Protein 5VB9 (pdb70)

Foldseek 3Di:
DDPVPDPDDADDPDDDVVDDLPVFQFHWDKAWAADPQKVVRIDIATDGPDQAGQDPVRDGDNQKGKDFDKDKDWIWGDPPGPDPGHTDIDIDIGGDTIHIGRDDDDPD/DDDPDDADDPDDPDDDCLPVFQFHWDKDWAADPQKVVRIDIATDGPDQAGQDPVRDGDNQKGKDFDKDKDWIWGDPVGPDPGHTDIDIDIGGPTIHIGHDD/DVDWDADPVGDIDDD/DVDWDADPVGDIDDD

InterPro domains:
  IPR010345 Interleukin-17 family [PF06083] (70-148)
  IPR020440 Interleukin-17, chordata [PR01932] (72-84)
  IPR020440 Interleukin-17, chordata [PR01932] (91-100)
  IPR020440 Interleukin-17, chordata [PR01932] (133-147)
  IPR029034 Cystine-knot cytokine [G3DSA:2.10.90.10] (24-155)
  IPR029034 Cystine-knot cytokine [SSF57501] (38-150)

Solvent-accessible surface area: 18069 Å² total; per-residue (Å²): 136,100,204,133,151,73,207,82,92,100,101,121,62,107,133,173,137,133,59,151,56,85,158,29,75,2,4,30,78,43,112,105,68,101,37,99,38,12,14,9,12,1,18,60,43,3,113,36,86,61,148,0,5,48,61,118,122,50,90,44,48,150,152,56,51,13,51,64,95,88,103,101,28,120,3,35,67,44,66,87,95,146,12,90,72,32,55,134,112,49,139,34,102,13,5,84,7,10,52,40,57,104,30,161,126,156,122,142,159,184,69,213,85,87,98,100,122,63,104,114,174,196,98,69,130,62,78,162,31,75,2,4,31,65,38,99,122,78,101,36,100,38,16,13,9,13,1,12,59,68,3,135,30,86,58,151,0,5,47,60,118,123,49,89,43,41,151,150,68,58,12,49,61,91,88,104,101,25,116,4,35,64,39,68,87,97,146,12,85,70,32,53,128,113,46,136,45,101,10,6,83,7,12,52,46,57,99,84,227,64,210,59,11,20,44,25,65,126,52,46,79,68,85,156,63,196,60,11,21,41,26,62,131,51,46,80,69,84,155

CATH classification: 2.10.90.10

Nearest PDB structures (foldseek):
  5vb9-assembly1_A-2  TM=1.009E+00  e=1.572E-18  Homo sapiens
  5vb9-assembly2_B-2  TM=9.928E-01  e=1.098E-16  Homo sapiens
  8usr-assembly2_D-2  TM=9.767E-01  e=1.003E-14  Homo sapiens
  9fkx-assembly1_B  TM=8.950E-01  e=9.945E-16  Homo sapiens
  7z2m-assembly2_I  TM=9.464E-01  e=4.987E-15  Homo sapiens

Secondary structure (DSSP, 8-state):
--TTS-S------------HHHHSSS-EEEEEEE-TTEES-EEEEEEES-SSEE-TTSSEETTSEEEEEEEEEEEEEESSTT-SS-EEEEEEEEEEEEEEE-------/---S------------HHHHSSS-EEEEEEE-TTEES-EEEEEEES-SSEE-TTSSEETTSEEEEEEEEEEEEEESSTT-SS-EEEEEEEEEEEEEEE---/---EEE-TTS-EEE-/---EEE-TTS-EEE-

Organism: Homo sapiens (NCBI:txid9606)

Radius of gyration: 33.59 Å; Cα contacts (8 Å, |Δi|>4): 500; chains: 4; bounding box: 38×29×116 Å

Structure (mmCIF, N/CA/C/O backbone):
data_5VB9
#
_entry.id   5VB9
#
_cell.length_a   36.771
_cell.length_b   55.122
_cell.length_c   143.953
_cell.angle_alpha   90.000
_cell.angle_beta   90.000
_cell.angle_gamma   90.000
#
_symmetry.space_group_name_H-M   'P 21 21 2'
#
loop_
_entity.id
_entity.type
_entity.pdbx_description
1 polymer Interleukin-17A
2 polymer 'Peptide inhibitor'
3 non-polymer 1,2-ETHANEDIOL
4 non-polymer 'CHLORIDE ION'
5 water water
#
loop_
_atom_site.group_PDB
_atom_site.id
_atom_site.type_symbol
_atom_site.label_atom_id
_atom_site.label_alt_id
_atom_site.label_comp_id
_atom_site.label_asym_id
_atom_site.label_entity_id
_atom_site.label_seq_id
_atom_site.pdbx_PDB_ins_code
_atom_site.Cartn_x
_atom_site.Cartn_y
_atom_site.Cartn_z
_atom_site.occupancy
_atom_site.B_iso_or_equiv
_atom_site.auth_seq_id
_atom_site.auth_comp_id
_atom_site.auth_asym_id
_atom_site.auth_atom_id
_atom_site.pdbx_PDB_model_num
ATOM 1 N N . GLY A 1 1 ? 0.994 43.827 169.368 1.00 57.75 14 GLY A N 1
ATOM 2 C CA . GLY A 1 1 ? 2.444 43.694 169.312 1.00 55.35 14 GLY A CA 1
ATOM 3 C C . GLY A 1 1 ? 3.020 42.726 170.330 1.00 57.60 14 GLY A C 1
ATOM 4 O O . GLY A 1 1 ? 2.299 42.206 171.191 1.00 58.13 14 GLY A O 1
ATOM 5 N N . ASP A 1 2 ? 4.337 42.466 170.217 1.00 51.96 15 ASP A N 1
ATOM 6 C CA . ASP A 1 2 ? 5.097 41.593 171.122 1.00 51.43 15 ASP A CA 1
ATOM 7 C C . ASP A 1 2 ? 5.610 42.450 172.284 1.00 51.96 15 ASP A C 1
ATOM 8 O O . ASP A 1 2 ? 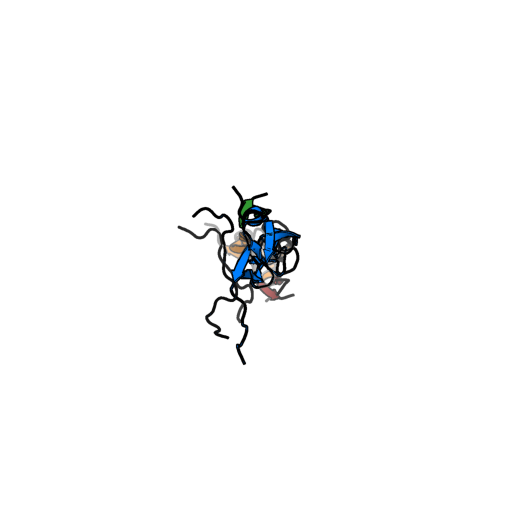6.342 43.413 172.048 1.00 49.38 15 ASP A O 1
ATOM 13 N N . LYS A 1 3 ? 5.232 42.095 173.533 1.00 49.40 16 LYS A N 1
ATOM 14 C CA . LYS A 1 3 ? 5.637 42.830 174.745 1.00 47.79 16 LYS A CA 1
ATOM 15 C C . LYS A 1 3 ? 7.136 42.691 175.064 1.00 49.41 16 LYS A C 1
ATOM 16 O O . LYS A 1 3 ? 7.668 43.511 175.808 1.00 48.56 16 LYS A O 1
ATOM 22 N N . ASN A 1 4 ? 7.821 41.679 174.480 1.00 44.39 17 ASN A N 1
ATOM 23 C CA . ASN A 1 4 ? 9.267 41.484 174.665 1.00 41.99 17 ASN A CA 1
ATOM 24 C C . ASN A 1 4 ? 10.069 42.382 173.709 1.00 39.79 17 ASN A C 1
ATOM 25 O O . ASN A 1 4 ? 11.270 42.574 173.915 1.00 38.30 17 ASN A O 1
ATOM 30 N N . PHE A 1 5 ? 9.410 42.935 172.679 1.00 34.84 18 PHE A N 1
ATOM 31 C CA . PHE A 1 5 ? 10.081 43.817 171.718 1.00 32.64 18 PHE A CA 1
ATOM 32 C C . PHE A 1 5 ? 10.467 45.159 172.389 1.00 37.45 18 PHE A C 1
ATOM 33 O O . PHE A 1 5 ? 9.587 45.809 172.965 1.00 37.75 18 PHE A O 1
ATOM 41 N N . PRO A 1 6 ? 11.757 45.588 172.361 1.00 33.38 19 PRO A N 1
ATOM 42 C CA . PRO A 1 6 ? 12.097 46.855 173.034 1.00 33.53 19 PRO A CA 1
ATOM 43 C C . PRO A 1 6 ? 11.461 48.070 172.340 1.00 38.46 19 PRO A C 1
ATOM 44 O O . PRO A 1 6 ? 11.732 48.320 171.164 1.00 36.64 19 PRO A O 1
ATOM 48 N N . ARG A 1 7 ? 10.573 48.797 173.075 1.00 38.48 20 ARG A N 1
ATOM 49 C CA . ARG A 1 7 ? 9.864 49.996 172.584 1.00 38.69 20 ARG A CA 1
ATOM 50 C C . ARG A 1 7 ? 10.830 51.197 172.460 1.00 38.71 20 ARG A C 1
ATOM 51 O O . ARG A 1 7 ? 10.510 52.182 171.791 1.00 41.60 20 ARG A O 1
ATOM 59 N N . THR A 1 8 ? 11.999 51.110 173.109 1.00 28.22 21 THR A N 1
ATOM 60 C CA . THR A 1 8 ? 13.089 52.078 173.056 1.00 24.60 21 THR A CA 1
ATOM 61 C C . THR A 1 8 ? 14.430 51.348 173.031 1.00 23.98 21 THR A C 1
ATOM 62 O O . THR A 1 8 ? 14.683 50.437 173.838 1.00 23.28 21 THR A O 1
ATOM 66 N N . VAL A 1 9 ? 15.309 51.817 172.139 1.00 19.75 22 VAL A N 1
ATOM 67 C CA . VAL A 1 9 ? 16.673 51.295 172.059 1.00 18.47 22 VAL A CA 1
ATOM 68 C C . VAL A 1 9 ? 17.638 52.468 172.145 1.00 20.94 22 VAL A C 1
ATOM 69 O O . VAL A 1 9 ? 17.233 53.613 171.940 1.00 20.53 22 VAL A O 1
ATOM 73 N N . MET A 1 10 ? 18.908 52.189 172.460 1.00 17.29 23 MET A N 1
ATOM 74 C CA . MET A 1 10 ? 19.926 53.253 172.463 1.00 16.43 23 MET A CA 1
ATOM 75 C C . MET A 1 10 ? 20.652 53.239 171.141 1.00 18.39 23 MET A C 1
ATOM 76 O O . MET A 1 10 ? 20.969 52.164 170.583 1.00 19.23 23 MET A O 1
ATOM 81 N N . VAL A 1 11 ? 20.949 54.447 170.641 1.00 16.43 24 VAL A N 1
ATOM 82 C CA . VAL A 1 11 ? 21.685 54.598 169.396 1.00 16.66 24 VAL A CA 1
ATOM 83 C C . VAL A 1 11 ? 22.802 55.613 169.585 1.00 20.65 24 VAL A C 1
ATOM 84 O O . VAL A 1 11 ? 22.550 56.739 170.011 1.00 21.42 24 VAL A O 1
ATOM 88 N N . ASN A 1 12 ? 24.018 55.224 169.241 1.00 18.37 25 ASN A N 1
ATOM 89 C CA . ASN A 1 12 ? 25.141 56.150 169.246 1.00 18.66 25 ASN A CA 1
ATOM 90 C C . ASN A 1 12 ? 25.133 56.795 167.853 1.00 21.43 25 ASN A C 1
ATOM 91 O O . ASN A 1 12 ? 25.300 56.106 166.845 1.00 18.77 25 ASN A O 1
ATOM 96 N N . LEU A 1 13 ? 24.924 58.126 167.798 1.00 18.57 26 LEU A N 1
ATOM 97 C CA . LEU A 1 13 ? 24.834 58.831 166.503 1.00 18.12 26 LEU A CA 1
ATOM 98 C C . LEU A 1 13 ? 26.177 59.069 165.811 1.00 23.40 26 LEU A C 1
ATOM 99 O O . LEU A 1 13 ? 26.182 59.551 164.675 1.00 23.85 26 LEU A O 1
ATOM 104 N N . ASN A 1 14 ? 27.310 58.730 166.459 1.00 22.64 27 ASN A N 1
ATOM 105 C CA . ASN A 1 14 ? 28.634 58.931 165.847 1.00 23.60 27 ASN A CA 1
ATOM 106 C C . ASN A 1 14 ? 28.936 57.844 164.811 1.00 25.16 27 ASN A C 1
ATOM 107 O O . ASN A 1 14 ? 29.359 56.748 165.152 1.00 25.82 27 ASN A O 1
ATOM 112 N N . ILE A 1 15 ? 28.682 58.156 163.548 1.00 22.79 28 ILE A N 1
ATOM 113 C CA . ILE A 1 15 ? 28.918 57.216 162.437 1.00 24.68 28 ILE A CA 1
ATOM 114 C C . ILE A 1 15 ? 30.444 57.062 162.206 1.00 37.76 28 ILE A C 1
ATOM 115 O O . ILE A 1 15 ? 31.154 58.071 162.134 1.00 36.95 28 ILE A O 1
ATOM 120 N N . HIS A 1 16 ? 30.951 55.829 162.098 1.00 42.43 29 HIS A N 1
ATOM 121 C CA . HIS A 1 16 ? 32.382 55.661 161.808 1.00 47.05 29 HIS A CA 1
ATOM 122 C C . HIS A 1 16 ? 32.685 54.489 160.863 1.00 58.05 29 HIS A C 1
ATOM 123 O O . HIS A 1 16 ? 33.614 54.599 160.055 1.00 60.22 29 HIS A O 1
ATOM 130 N N . ASN A 1 17 ? 31.913 53.381 160.957 1.00 57.07 30 ASN A N 1
ATOM 131 C CA . ASN A 1 17 ? 32.104 52.164 160.155 1.00 99.02 30 ASN A CA 1
ATOM 132 C C . ASN A 1 17 ? 30.814 51.357 160.050 1.00 138.07 30 ASN A C 1
ATOM 133 O O . ASN A 1 17 ? 30.717 50.455 159.219 1.00 105.57 30 ASN A O 1
ATOM 135 N N . SER A 1 28 ? 32.166 62.425 136.385 1.00 45.45 41 SER A N 1
ATOM 136 C CA . SER A 1 28 ? 31.140 63.468 136.369 1.00 44.19 41 SER A CA 1
ATOM 137 C C . SER A 1 28 ? 29.756 62.935 136.792 1.00 46.91 41 SER A C 1
ATOM 138 O O . SER A 1 28 ? 29.632 61.738 137.061 1.00 46.90 41 SER A O 1
ATOM 141 N N . ASP A 1 29 ? 28.721 63.835 136.845 1.00 41.23 42 ASP A N 1
ATOM 142 C CA . ASP A 1 29 ? 27.359 63.543 137.288 1.00 37.72 42 ASP A CA 1
ATOM 143 C C . ASP A 1 29 ? 26.362 63.090 136.206 1.00 36.46 42 ASP A C 1
ATOM 144 O O . ASP A 1 29 ? 26.138 63.719 135.153 1.00 39.62 42 ASP A O 1
ATOM 149 N N . TYR A 1 30 ? 25.646 62.068 136.576 1.00 23.42 43 TYR A N 1
ATOM 150 C CA . TYR A 1 30 ? 24.721 61.406 135.673 1.00 21.35 43 TYR A CA 1
ATOM 151 C C . TYR A 1 30 ? 23.418 62.133 135.463 1.00 22.84 43 TYR A C 1
ATOM 152 O O . TYR A 1 30 ? 22.838 61.936 134.417 1.00 20.28 43 TYR A O 1
ATOM 161 N N . TYR A 1 31 ? 22.937 62.942 136.428 1.00 20.77 44 TYR A N 1
ATOM 162 C CA . TYR A 1 31 ? 21.646 63.654 136.299 1.00 21.92 44 TYR A CA 1
ATOM 163 C C . TYR A 1 31 ? 21.536 64.438 135.003 1.00 23.65 44 TYR A C 1
ATOM 164 O O . TYR A 1 31 ? 20.429 64.624 134.502 1.00 21.51 44 TYR A O 1
ATOM 173 N N . ASP A 1 32 ? 22.686 64.938 134.480 1.00 21.82 45 ASP A N 1
ATOM 174 C CA . ASP A 1 32 ? 22.798 65.716 133.255 1.00 24.19 45 ASP A CA 1
ATOM 175 C C . ASP A 1 32 ? 23.061 64.893 132.001 1.00 27.66 45 ASP A C 1
ATOM 176 O O . ASP A 1 32 ? 22.583 65.256 130.932 1.00 28.67 45 ASP A O 1
ATOM 181 N N . ARG A 1 33 ? 23.891 63.851 132.105 1.00 22.98 46 ARG A N 1
ATOM 182 C CA . ARG A 1 33 ? 24.364 63.039 130.978 1.00 22.09 46 ARG A CA 1
ATOM 183 C C . ARG A 1 33 ? 23.412 61.876 130.624 1.00 19.74 46 ARG A C 1
ATOM 184 O O . ARG A 1 33 ? 23.547 61.247 129.564 1.00 17.54 46 ARG A O 1
ATOM 192 N N . SER A 1 34 ? 22.506 61.563 131.537 1.00 15.87 47 SER A N 1
ATOM 193 C CA . SER A 1 34 ? 21.561 60.452 131.328 1.00 13.54 47 SER A CA 1
ATOM 194 C C . SER A 1 34 ? 20.610 60.706 130.171 1.00 15.92 47 SER A C 1
ATOM 195 O O . SER A 1 34 ? 20.233 61.877 129.926 1.00 14.94 47 SER A O 1
ATOM 198 N N . THR A 1 35 ? 20.165 59.620 129.472 1.00 12.71 48 THR A N 1
ATOM 199 C CA . THR A 1 35 ? 19.109 59.742 128.448 1.00 14.21 48 THR A CA 1
ATOM 200 C C . THR A 1 35 ? 17.768 60.023 129.156 1.00 15.85 48 THR A C 1
ATOM 201 O O . THR A 1 35 ? 16.808 60.440 128.521 1.00 14.95 48 THR A O 1
ATOM 205 N N . SER A 1 36 ? 17.699 59.772 130.488 1.00 14.05 49 SER A N 1
ATOM 206 C CA . SER A 1 36 ? 16.500 60.102 131.294 1.00 12.73 49 SER A CA 1
ATOM 207 C C . SER A 1 36 ? 17.001 61.070 132.393 1.00 15.17 49 SER A C 1
ATOM 208 O O . SER A 1 36 ? 17.121 60.696 133.564 1.00 13.36 49 SER A O 1
ATOM 211 N N . PRO A 1 37 ? 17.375 62.302 132.006 1.00 13.74 50 PRO A N 1
ATOM 212 C CA . PRO A 1 37 ? 17.970 63.231 132.976 1.00 14.99 50 PRO A CA 1
ATOM 213 C C . PRO A 1 37 ? 16.977 63.679 134.041 1.00 16.86 50 PRO A C 1
ATOM 214 O O . PRO A 1 37 ? 15.762 63.503 133.876 1.00 15.14 50 PRO A O 1
ATOM 218 N N . TRP A 1 38 ? 17.502 64.200 135.160 1.00 15.32 51 TRP A N 1
ATOM 219 C CA . TRP A 1 38 ? 16.654 64.649 136.245 1.00 15.97 51 TRP A CA 1
ATOM 220 C C . TRP A 1 38 ? 17.177 65.902 136.904 1.00 20.41 51 TRP A C 1
ATOM 221 O O . TRP A 1 38 ? 18.337 66.300 136.670 1.00 18.57 51 TRP A O 1
ATOM 232 N N . ASN A 1 39 ? 16.281 66.572 137.643 1.00 17.24 52 ASN A N 1
ATOM 233 C CA . ASN A 1 39 ? 16.587 67.726 138.441 1.00 17.58 52 ASN A CA 1
ATOM 234 C C . ASN A 1 39 ? 16.465 67.294 139.888 1.00 20.29 52 ASN A C 1
ATOM 235 O O . ASN A 1 39 ? 15.823 66.294 140.186 1.00 19.05 52 ASN A O 1
ATOM 240 N N . LEU A 1 40 ? 17.072 68.066 140.797 1.00 19.25 53 LEU A N 1
ATOM 241 C CA . LEU A 1 40 ? 17.033 67.701 142.189 1.00 19.50 53 LEU A CA 1
ATOM 242 C C . LEU A 1 40 ? 16.335 68.789 143.000 1.00 20.32 53 LEU A C 1
ATOM 243 O O . LEU A 1 40 ? 16.597 69.977 142.790 1.00 22.76 53 LEU A O 1
ATOM 248 N N . HIS A 1 41 ? 15.401 68.370 143.866 1.00 16.55 54 HIS A N 1
ATOM 249 C CA . HIS A 1 41 ? 14.637 69.289 144.701 1.00 18.80 54 HIS A CA 1
ATOM 250 C C . HIS A 1 41 ? 15.040 69.121 146.181 1.00 19.15 54 HIS A C 1
ATOM 251 O O . HIS A 1 41 ? 14.933 68.019 146.704 1.00 18.01 54 HIS A O 1
ATOM 258 N N . ARG A 1 42 ? 15.417 70.215 146.840 1.00 15.64 55 ARG A N 1
ATOM 259 C CA . ARG A 1 42 ? 15.869 70.130 148.244 1.00 15.82 55 ARG A CA 1
ATOM 260 C C . ARG A 1 42 ? 14.702 70.219 149.218 1.00 20.40 55 ARG A C 1
ATOM 261 O O . ARG A 1 42 ? 13.809 71.042 149.038 1.00 20.28 55 ARG A O 1
ATOM 269 N N . ASN A 1 43 ? 14.767 69.412 150.296 1.00 20.01 56 ASN A N 1
ATOM 270 C CA . ASN A 1 43 ? 13.788 69.511 151.368 1.00 21.21 56 ASN A CA 1
ATOM 271 C C . ASN A 1 43 ? 14.526 69.575 152.692 1.00 21.68 56 ASN A C 1
ATOM 272 O O . ASN A 1 43 ? 15.361 68.717 152.966 1.00 21.34 56 ASN A O 1
ATOM 277 N N . GLU A 1 44 ? 14.194 70.555 153.517 1.00 19.43 57 GLU A N 1
ATOM 278 C CA . GLU A 1 44 ? 14.830 70.695 154.827 1.00 19.23 57 GLU A CA 1
ATOM 279 C C . GLU A 1 44 ? 13.759 70.706 155.922 1.00 23.59 57 GLU A C 1
ATOM 280 O O . GLU A 1 44 ? 12.783 71.468 155.838 1.00 23.41 57 GLU A O 1
ATOM 286 N N . ASP A 1 45 ? 13.971 69.900 156.967 1.00 21.76 58 ASP A N 1
ATOM 287 C CA . ASP A 1 45 ? 13.069 69.788 158.109 1.00 20.26 58 ASP A CA 1
ATOM 288 C C . ASP A 1 45 ? 13.954 69.612 159.358 1.00 20.63 58 ASP A C 1
ATOM 289 O O . ASP A 1 45 ? 14.534 68.520 159.520 1.00 18.90 58 ASP A O 1
ATOM 294 N N . PRO A 1 46 ? 14.072 70.630 160.232 1.00 20.59 59 PRO A N 1
ATOM 295 C CA . PRO A 1 46 ? 14.922 70.495 161.436 1.00 21.13 59 PRO A CA 1
ATOM 296 C C . PRO A 1 46 ? 14.441 69.446 162.443 1.00 24.88 59 PRO A C 1
ATOM 297 O O . PRO A 1 46 ? 15.197 69.099 163.338 1.00 26.19 59 PRO A O 1
ATOM 301 N N . GLU A 1 47 ? 13.211 68.921 162.271 1.00 19.13 60 GLU A N 1
ATOM 302 C CA . GLU A 1 47 ? 12.659 67.885 163.165 1.00 19.60 60 GLU A CA 1
ATOM 303 C C . GLU A 1 47 ? 13.060 66.492 162.728 1.00 20.27 60 GLU A C 1
ATOM 304 O O . GLU A 1 47 ? 12.723 65.495 163.390 1.00 20.07 60 GLU A O 1
ATOM 310 N N . ARG A 1 48 ? 13.746 66.413 161.587 1.00 19.00 61 ARG A N 1
ATOM 311 C CA . 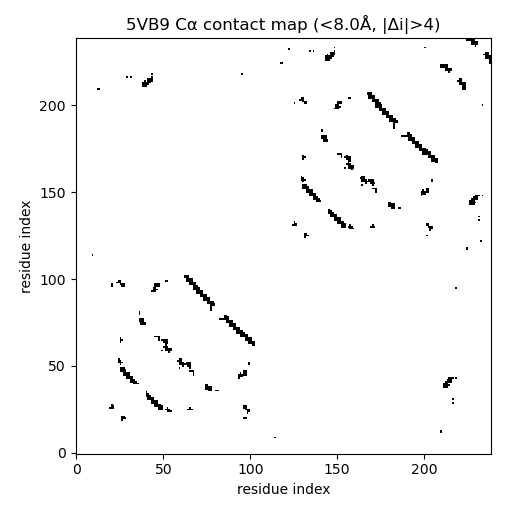ARG A 1 48 ? 14.219 65.176 160.980 1.00 18.14 61 ARG A CA 1
ATOM 312 C C . ARG A 1 48 ? 15.750 65.149 161.033 1.00 19.46 61 ARG A C 1
ATOM 313 O O . ARG A 1 48 ? 16.387 66.193 160.915 1.00 18.04 61 ARG A O 1
ATOM 321 N N . TYR A 1 49 ? 16.339 63.952 161.179 1.00 17.15 62 TYR A N 1
ATOM 322 C CA . TYR A 1 49 ? 17.786 63.761 161.203 1.00 16.51 62 TYR A CA 1
ATOM 323 C C . TYR A 1 49 ? 18.042 62.532 160.326 1.00 17.20 62 TYR A C 1
ATOM 324 O O . TYR A 1 49 ? 17.644 61.420 160.705 1.00 17.32 62 TYR A O 1
ATOM 333 N N . PRO A 1 50 ? 18.591 62.693 159.109 1.00 13.71 63 PRO A N 1
ATOM 334 C CA . PRO A 1 50 ? 19.109 63.934 158.501 1.00 13.55 63 PRO A CA 1
ATOM 335 C C . PRO A 1 50 ? 18.034 64.975 158.224 1.00 15.89 63 PRO A C 1
ATOM 336 O O . PRO A 1 50 ? 16.944 64.644 157.794 1.00 15.19 63 PRO A O 1
ATOM 340 N N . SER A 1 51 ? 18.378 66.243 158.413 1.00 14.43 64 SER A N 1
ATOM 341 C CA . SER A 1 51 ? 17.459 67.357 158.193 1.00 13.76 64 SER A CA 1
ATOM 342 C C . SER A 1 51 ? 17.268 67.705 156.721 1.00 18.42 64 SER A C 1
ATOM 343 O O . SER A 1 51 ? 16.280 68.362 156.405 1.00 20.58 64 SER A O 1
ATOM 346 N N . VAL A 1 52 ? 18.233 67.387 155.852 1.00 13.67 65 VAL A N 1
ATOM 347 C CA . VAL A 1 52 ? 18.160 67.739 154.413 1.00 13.38 65 VAL A CA 1
ATOM 348 C C . VAL A 1 52 ? 18.173 66.465 153.588 1.00 17.80 65 VAL A C 1
ATOM 349 O O . VAL A 1 52 ? 19.098 65.638 153.729 1.00 14.93 65 VAL A O 1
ATOM 353 N N . ILE A 1 53 ? 17.175 66.344 152.687 1.00 14.65 66 ILE A N 1
ATOM 354 C CA . ILE A 1 53 ? 17.077 65.243 151.728 1.00 13.07 66 ILE A CA 1
ATOM 355 C C . ILE A 1 53 ? 16.777 65.871 150.383 1.00 17.43 66 ILE A C 1
ATOM 356 O O . ILE A 1 53 ? 16.167 66.941 150.311 1.00 17.47 66 ILE A O 1
ATOM 361 N N . TRP A 1 54 ? 17.138 65.172 149.335 1.00 15.86 67 TRP A N 1
ATOM 362 C CA . TRP A 1 54 ? 16.922 65.673 147.987 1.00 17.39 67 TRP A CA 1
ATOM 363 C C . TRP A 1 54 ? 16.041 64.679 147.226 1.00 21.33 67 TRP A C 1
ATOM 364 O O . TRP A 1 54 ? 16.105 63.468 147.481 1.00 21.99 67 TRP A O 1
ATOM 375 N N . GLU A 1 55 ? 15.169 65.200 146.355 1.00 16.37 68 GLU A N 1
ATOM 376 C CA . GLU A 1 55 ? 14.261 64.341 145.581 1.00 16.40 68 GLU A CA 1
ATOM 377 C C . GLU A 1 55 ? 14.548 64.552 144.106 1.00 17.42 68 GLU A C 1
ATOM 378 O O . GLU A 1 55 ? 14.469 65.708 143.639 1.00 16.15 68 GLU A O 1
ATOM 384 N N . ALA A 1 56 ? 14.813 63.461 143.369 1.00 16.21 69 ALA A N 1
ATOM 385 C CA . ALA A 1 56 ? 15.022 63.558 141.919 1.00 14.62 69 ALA A CA 1
ATOM 386 C C . ALA A 1 56 ? 13.670 63.678 141.255 1.00 18.83 69 ALA A C 1
ATOM 387 O O . ALA A 1 56 ? 12.703 62.987 141.619 1.00 17.33 69 ALA A O 1
ATOM 389 N N . LYS A 1 57 ? 13.615 64.537 140.234 1.00 15.42 70 LYS A N 1
ATOM 390 C CA . LYS A 1 57 ? 12.403 64.702 139.434 1.00 14.89 70 LYS A CA 1
ATOM 391 C C . LYS A 1 57 ? 12.842 64.518 137.979 1.00 14.75 70 LYS A C 1
ATOM 392 O O . LYS A 1 57 ? 13.713 65.266 137.518 1.00 16.80 70 LYS A O 1
ATOM 398 N N . CYS A 1 58 ? 12.241 63.573 137.254 1.00 13.66 71 CYS A N 1
ATOM 399 C CA . CYS A 1 58 ? 12.663 63.353 135.856 1.00 14.12 71 CYS A CA 1
ATOM 400 C C . CYS A 1 58 ? 12.360 64.617 135.050 1.00 16.39 71 CYS A C 1
ATOM 401 O O . CYS A 1 58 ? 11.277 65.205 135.191 1.00 15.96 71 CYS A O 1
ATOM 404 N N . ARG A 1 59 ? 13.309 65.026 134.224 1.00 13.83 72 ARG A N 1
ATOM 405 C CA . ARG A 1 59 ? 13.140 66.259 133.442 1.00 14.58 72 ARG A CA 1
ATOM 406 C C . ARG A 1 59 ? 12.078 66.131 132.386 1.00 18.70 72 ARG A C 1
ATOM 407 O O . ARG A 1 59 ? 11.323 67.075 132.152 1.00 20.03 72 ARG A O 1
ATOM 415 N N . HIS A 1 60 ? 12.051 64.981 131.709 1.00 15.62 73 HIS A N 1
ATOM 416 C CA . HIS A 1 60 ? 11.165 64.796 130.569 1.00 16.22 73 HIS A CA 1
ATOM 417 C C . HIS A 1 60 ? 10.253 63.585 130.713 1.00 20.85 73 HIS A C 1
ATOM 418 O O . HIS A 1 60 ? 10.529 62.690 131.515 1.00 18.80 73 HIS A O 1
ATOM 425 N N . LEU A 1 61 ? 9.176 63.548 129.867 1.00 17.11 74 LEU A N 1
ATOM 426 C CA . LEU A 1 61 ? 8.287 62.387 129.772 1.00 16.98 74 LEU A CA 1
ATOM 427 C C . LEU A 1 61 ? 9.023 61.283 128.989 1.00 18.89 74 LEU A C 1
ATOM 428 O O . LEU A 1 61 ? 8.937 60.113 129.357 1.00 18.03 74 LEU A O 1
ATOM 433 N N . GLY A 1 62 ? 9.674 61.661 127.883 1.00 16.92 75 GLY A N 1
ATOM 434 C CA . GLY A 1 62 ? 10.422 60.709 127.067 1.00 15.91 75 GLY A CA 1
ATOM 435 C C . GLY A 1 62 ? 11.885 60.677 127.462 1.00 19.32 75 GLY A C 1
ATOM 436 O O . GLY A 1 62 ? 12.254 61.126 128.564 1.00 18.68 75 GLY A O 1
ATOM 437 N N . CYS A 1 63 ? 12.708 60.034 126.609 1.00 16.57 76 CYS A N 1
ATOM 438 C CA . CYS A 1 63 ? 14.156 59.956 126.817 1.00 14.17 76 CYS A CA 1
ATOM 439 C C . CYS A 1 63 ? 14.881 60.686 125.673 1.00 20.98 76 CYS A C 1
ATOM 440 O O . CYS A 1 63 ? 14.383 60.721 124.546 1.00 21.17 76 CYS A O 1
ATOM 443 N N . ILE A 1 64 ? 16.072 61.199 125.957 1.00 17.43 77 ILE A N 1
ATOM 444 C CA . ILE A 1 64 ? 16.868 61.961 124.999 1.00 19.11 77 ILE A CA 1
ATOM 445 C C . ILE A 1 64 ? 17.525 60.996 123.997 1.00 23.29 77 ILE A C 1
ATOM 446 O O . ILE A 1 64 ? 18.224 60.052 124.406 1.00 22.61 77 ILE A O 1
ATOM 451 N N . ASN A 1 65 ? 17.352 61.275 122.695 1.00 21.81 78 ASN A N 1
ATOM 452 C CA . ASN A 1 65 ? 17.942 60.448 121.636 1.00 22.55 78 ASN A CA 1
ATOM 453 C C . ASN A 1 65 ? 19.328 60.962 121.207 1.00 27.88 78 ASN A C 1
ATOM 454 O O . ASN A 1 65 ? 19.803 61.962 121.753 1.00 24.60 78 ASN A O 1
ATOM 459 N N . ALA A 1 66 ? 19.968 60.273 120.232 1.00 30.46 79 ALA A N 1
ATOM 460 C CA . ALA A 1 66 ? 21.310 60.640 119.737 1.00 33.96 79 ALA A CA 1
ATOM 461 C C . ALA A 1 66 ? 21.413 62.075 119.185 1.00 40.17 79 ALA A C 1
ATOM 462 O O . ALA A 1 66 ? 22.488 62.667 119.253 1.00 40.65 79 ALA A O 1
ATOM 464 N N . ASP A 1 67 ? 20.281 62.661 118.721 1.00 38.69 80 ASP A N 1
ATOM 465 C CA . ASP A 1 67 ? 20.198 64.046 118.207 1.00 39.12 80 ASP A CA 1
ATOM 466 C C . ASP A 1 67 ? 19.961 65.112 119.287 1.00 43.26 80 ASP A C 1
ATOM 467 O O . ASP A 1 67 ? 19.924 66.309 118.982 1.00 45.94 80 ASP A O 1
ATOM 472 N N . GLY A 1 68 ? 19.788 64.686 120.537 1.00 35.44 81 GLY A N 1
ATOM 473 C CA . GLY A 1 68 ? 19.544 65.610 121.640 1.00 33.17 81 GLY A CA 1
ATOM 474 C C . GLY A 1 68 ? 18.083 65.982 121.819 1.00 33.06 81 GLY A C 1
ATOM 475 O O . GLY A 1 68 ? 17.763 66.879 122.596 1.00 35.12 81 GLY A O 1
ATOM 476 N N . ASN A 1 69 ? 17.181 65.285 121.127 1.00 27.02 82 ASN A N 1
ATOM 477 C CA . ASN A 1 69 ? 15.740 65.554 121.221 1.00 27.72 82 ASN A CA 1
ATOM 478 C C . ASN A 1 69 ? 15.016 64.527 122.104 1.00 28.46 82 ASN A C 1
ATOM 479 O O . ASN A 1 69 ? 15.492 63.404 122.283 1.00 28.47 82 ASN A O 1
ATOM 484 N N . VAL A 1 70 ? 13.825 64.906 122.597 1.00 25.18 83 VAL A N 1
ATOM 485 C CA . VAL A 1 70 ? 13.020 63.978 123.401 1.00 22.54 83 VAL A CA 1
ATOM 486 C C . VAL A 1 70 ? 12.328 62.967 122.473 1.00 25.85 83 VAL A C 1
ATOM 487 O O . VAL A 1 70 ? 11.619 63.356 121.547 1.00 26.51 83 VAL A O 1
ATOM 491 N N . ASP A 1 71 ? 12.545 61.679 122.734 1.00 21.03 84 ASP A N 1
ATOM 492 C CA . ASP A 1 71 ? 11.914 60.553 122.063 1.00 21.42 84 ASP A CA 1
ATOM 493 C C . ASP A 1 71 ? 10.746 60.107 122.960 1.00 22.17 84 ASP A C 1
ATOM 494 O O . ASP A 1 71 ? 10.967 59.549 124.030 1.00 20.30 84 ASP A O 1
ATOM 499 N N . TYR A 1 72 ? 9.498 60.359 122.533 1.00 21.09 85 TYR A N 1
ATOM 500 C CA . TYR A 1 72 ? 8.342 60.010 123.361 1.00 20.93 85 TYR A CA 1
ATOM 501 C C . TYR A 1 72 ? 7.911 58.547 123.272 1.00 25.39 85 TYR A C 1
ATOM 502 O O . TYR A 1 72 ? 6.977 58.158 123.993 1.00 25.06 85 TYR A O 1
ATOM 511 N N . HIS A 1 73 ? 8.622 57.741 122.465 1.00 24.87 86 HIS A N 1
ATOM 512 C CA . HIS A 1 73 ? 8.390 56.295 122.353 1.00 28.04 86 HIS A CA 1
ATOM 513 C C . HIS A 1 73 ? 9.088 55.549 123.492 1.00 25.25 86 HIS A C 1
ATOM 514 O O . HIS A 1 73 ? 8.972 54.340 123.587 1.00 26.15 86 HIS A O 1
ATOM 521 N N . MET A 1 74 ? 9.789 56.275 124.367 1.00 17.85 87 MET A N 1
ATOM 522 C CA . MET A 1 74 ? 10.446 55.713 125.547 1.00 16.36 87 MET A CA 1
ATOM 523 C C . MET A 1 74 ? 10.066 56.603 126.718 1.00 18.48 87 MET A C 1
ATOM 524 O O . MET A 1 74 ? 9.627 57.744 126.491 1.00 18.38 87 MET A O 1
ATOM 529 N N . ASN A 1 75 ? 10.149 56.077 127.942 1.00 15.92 88 ASN A N 1
ATOM 530 C CA . ASN A 1 75 ? 9.727 56.854 129.108 1.00 16.27 88 ASN A CA 1
ATOM 531 C C . ASN A 1 75 ? 10.837 57.028 130.128 1.00 16.71 88 ASN A C 1
ATOM 532 O O . ASN A 1 75 ? 11.541 56.065 130.451 1.00 15.51 88 ASN A O 1
ATOM 537 N N . SER A 1 76 ? 10.966 58.246 130.668 1.00 15.62 89 SER A N 1
ATOM 538 C CA . SER A 1 76 ? 11.858 58.491 131.816 1.00 13.79 89 SER A CA 1
ATOM 539 C C . SER A 1 76 ? 10.995 58.164 133.032 1.00 17.70 89 SER A C 1
ATOM 540 O O . SER A 1 76 ? 9.875 58.709 133.192 1.00 15.75 89 SER A O 1
ATOM 543 N N . VAL A 1 77 ? 11.519 57.326 133.926 1.00 14.29 90 VAL A N 1
ATOM 544 C CA . VAL A 1 77 ? 10.835 56.966 135.179 1.00 13.92 90 VAL A CA 1
ATOM 545 C C . VAL A 1 77 ? 11.806 57.096 136.361 1.00 16.17 90 VAL A C 1
ATOM 546 O O . VAL A 1 77 ? 13.012 56.794 136.224 1.00 14.00 90 VAL A O 1
ATOM 550 N N . PRO A 1 78 ? 11.290 57.496 137.544 1.00 13.85 91 PRO A N 1
ATOM 551 C CA . PRO A 1 78 ? 12.165 57.636 138.704 1.00 13.12 91 PRO A CA 1
ATOM 552 C C . PRO A 1 78 ? 12.431 56.287 139.370 1.00 17.86 91 PRO A C 1
ATOM 553 O O . PRO A 1 78 ? 11.532 55.458 139.441 1.00 20.15 91 PRO A O 1
ATOM 557 N N . ILE A 1 79 ? 13.648 56.087 139.834 1.00 14.95 92 ILE A N 1
ATOM 558 C CA . ILE A 1 79 ? 14.059 54.885 140.596 1.00 16.28 92 ILE A CA 1
ATOM 559 C C . ILE A 1 79 ? 13.896 55.334 142.076 1.00 19.89 92 ILE A C 1
ATOM 560 O O . ILE A 1 79 ? 14.520 56.319 142.498 1.00 17.77 92 ILE A O 1
ATOM 565 N N . GLN A 1 80 ? 13.066 54.595 142.833 1.00 16.13 93 GLN A N 1
ATOM 566 C CA . GLN A 1 80 ? 12.736 54.975 144.210 1.00 15.17 93 GLN A CA 1
ATOM 567 C C . GLN A 1 80 ? 13.124 53.922 145.200 1.00 18.75 93 GLN A C 1
ATOM 568 O O . GLN A 1 80 ? 13.142 52.721 144.879 1.00 19.12 93 GLN A O 1
ATOM 574 N N . GLN A 1 81 ? 13.413 54.367 146.422 1.00 15.80 94 GLN A N 1
ATOM 575 C CA . GLN A 1 81 ? 13.619 53.429 147.512 1.00 17.00 94 GLN A CA 1
ATOM 576 C C . GLN A 1 81 ? 13.203 54.076 148.802 1.00 18.19 94 GLN A C 1
ATOM 577 O O . GLN A 1 81 ? 13.219 55.291 148.903 1.00 18.27 94 GLN A O 1
ATOM 583 N N . GLU A 1 82 ? 12.877 53.256 149.792 1.00 13.52 95 GLU A N 1
ATOM 584 C CA . GLU A 1 82 ? 12.589 53.796 151.108 1.00 13.09 95 GLU A CA 1
ATOM 585 C C . GLU A 1 82 ? 13.890 53.899 151.878 1.00 17.46 95 GLU A C 1
ATOM 586 O O . GLU A 1 82 ? 14.745 52.992 151.785 1.00 15.38 95 GLU A O 1
ATOM 592 N N . ILE A 1 83 ? 14.077 55.017 152.573 1.00 14.10 96 ILE A N 1
ATOM 593 C CA . ILE A 1 83 ? 15.269 55.208 153.395 1.00 13.26 96 ILE A CA 1
ATOM 594 C C . ILE A 1 83 ? 14.844 55.492 154.848 1.00 13.97 96 ILE A C 1
ATOM 595 O O . ILE A 1 83 ? 13.753 56.009 155.092 1.00 15.53 96 ILE A O 1
ATOM 600 N N . LEU A 1 84 ? 15.742 55.209 155.769 1.00 12.03 97 LEU A N 1
ATOM 601 C CA . LEU A 1 84 ? 15.480 55.439 157.186 1.00 10.56 97 LEU A CA 1
ATOM 602 C C . LEU A 1 84 ? 16.020 56.793 157.623 1.00 14.35 97 LEU A C 1
ATOM 603 O O . LEU A 1 84 ? 17.125 57.238 157.228 1.00 13.58 97 LEU A O 1
ATOM 608 N N . VAL A 1 85 ? 15.210 57.480 158.441 1.00 13.05 98 VAL A N 1
ATOM 609 C CA . VAL A 1 85 ? 15.589 58.751 159.074 1.00 11.75 98 VAL A CA 1
ATOM 610 C C . VAL A 1 85 ? 15.086 58.703 160.521 1.00 15.37 98 VAL A C 1
ATOM 611 O O . VAL A 1 85 ? 14.292 57.833 160.879 1.00 15.44 98 VAL A O 1
ATOM 615 N N . LEU A 1 86 ? 15.489 59.690 161.319 1.00 13.33 99 LEU A N 1
ATOM 616 C CA . LEU A 1 86 ? 15.046 59.812 162.708 1.00 14.22 99 LEU A CA 1
ATOM 617 C C . LEU A 1 86 ? 14.187 61.063 162.834 1.00 18.70 99 LEU A C 1
ATOM 618 O O . LEU A 1 86 ? 14.577 62.128 162.326 1.00 19.25 99 LEU A O 1
ATOM 623 N N . ARG A 1 87 ? 13.004 60.921 163.466 1.00 15.85 100 ARG A N 1
ATOM 624 C CA . ARG A 1 87 ? 12.051 62.023 163.681 1.00 16.34 100 ARG A CA 1
ATOM 625 C C . ARG A 1 87 ? 12.126 62.385 165.178 1.00 18.73 100 ARG A C 1
ATOM 626 O O . ARG A 1 87 ? 11.940 61.510 166.005 1.00 17.30 100 ARG A O 1
ATOM 634 N N . ARG A 1 88 ? 12.401 63.648 165.518 1.00 18.33 101 ARG A N 1
ATOM 635 C CA . ARG A 1 88 ? 12.482 64.048 166.928 1.00 18.53 101 ARG A CA 1
ATOM 636 C C . ARG A 1 88 ? 11.116 63.821 167.584 1.00 23.62 101 ARG A C 1
ATOM 637 O O . ARG A 1 88 ? 10.091 64.204 167.015 1.00 23.51 101 ARG A O 1
ATOM 645 N N . GLU A 1 89 ? 11.106 63.122 168.725 1.00 22.14 102 GLU A N 1
ATOM 646 C CA . GLU A 1 89 ? 9.884 62.798 169.455 1.00 24.49 102 GLU A CA 1
ATOM 647 C C . GLU A 1 89 ? 10.208 62.718 170.956 1.00 27.28 102 GLU A C 1
ATOM 648 O O . GLU A 1 89 ? 10.959 61.845 171.345 1.00 25.75 102 GLU A O 1
ATOM 654 N N . PRO A 1 90 ? 9.695 63.622 171.804 1.00 26.06 103 PRO A N 1
ATOM 655 C CA . PRO A 1 90 ? 8.780 64.739 171.512 1.00 26.51 103 PRO A CA 1
ATOM 656 C C . PRO A 1 90 ? 9.397 65.750 170.541 1.00 30.18 103 PRO A C 1
ATOM 657 O O . PRO A 1 90 ? 10.627 65.755 170.358 1.00 26.78 103 PRO A O 1
ATOM 661 N N . PRO A 1 91 ? 8.579 66.631 169.925 1.00 29.99 104 PRO A N 1
ATOM 662 C CA . PRO A 1 91 ? 9.151 67.639 169.020 1.00 29.83 104 PRO A CA 1
ATOM 663 C C . PRO A 1 91 ? 10.246 68.449 169.699 1.00 28.39 104 PRO A C 1
ATOM 664 O O . PRO A 1 91 ? 10.177 68.710 170.903 1.00 27.84 104 PRO A O 1
ATOM 668 N N . HIS A 1 92 ? 11.293 68.788 168.923 1.00 25.61 105 HIS A N 1
ATOM 669 C CA . HIS A 1 92 ? 12.480 69.565 169.295 1.00 27.79 105 HIS A CA 1
ATOM 670 C C . HIS A 1 92 ? 13.433 68.803 170.224 1.00 29.52 105 HIS A C 1
ATOM 671 O O . HIS A 1 92 ? 14.434 69.372 170.665 1.00 28.82 105 HIS A O 1
ATOM 678 N N . SER A 1 93 ? 13.151 67.518 170.517 1.00 25.85 106 SER A N 1
ATOM 679 C CA . SER A 1 93 ? 14.042 66.771 171.417 1.00 23.61 106 SER A CA 1
ATOM 680 C C . SER A 1 93 ? 15.437 66.592 170.837 1.00 24.53 106 SER A C 1
ATOM 681 O O . SER A 1 93 ? 15.570 66.170 169.678 1.00 22.37 106 SER A O 1
ATOM 684 N N . PRO A 1 94 ? 16.482 66.867 171.626 1.00 22.64 107 PRO A N 1
ATOM 685 C CA . PRO A 1 94 ? 17.842 66.646 171.118 1.00 22.50 107 PRO A CA 1
ATOM 686 C C . PRO A 1 94 ? 18.316 65.196 171.273 1.00 25.60 107 PRO A C 1
ATOM 687 O O . PRO A 1 94 ? 19.381 64.844 170.763 1.00 24.78 107 PRO A O 1
ATOM 691 N N . ASN A 1 95 ? 17.569 64.358 172.005 1.00 21.39 108 ASN A N 1
ATOM 692 C CA . ASN A 1 95 ? 18.093 63.029 172.318 1.00 21.04 108 ASN A CA 1
ATOM 693 C C . ASN A 1 95 ? 17.069 61.909 172.309 1.00 22.02 108 ASN A C 1
ATOM 694 O O . ASN A 1 95 ? 17.338 60.877 172.915 1.00 20.72 108 ASN A O 1
ATOM 699 N N . SER A 1 96 ? 15.892 62.134 171.694 1.00 20.42 109 SER A N 1
ATOM 700 C CA . SER A 1 96 ? 14.789 61.165 171.705 1.00 20.75 109 SER A CA 1
ATOM 701 C C . SER A 1 96 ? 14.095 61.238 170.333 1.00 21.76 109 SER A C 1
ATOM 702 O O . SER A 1 96 ? 13.689 62.325 169.885 1.00 20.06 109 SER A O 1
ATOM 705 N N . PHE A 1 97 ? 14.002 60.091 169.647 1.00 18.04 110 PHE A N 1
ATOM 706 C CA . PHE A 1 97 ? 13.487 60.041 168.275 1.00 16.45 110 PHE A CA 1
ATOM 707 C C . PHE A 1 97 ? 12.613 58.819 168.066 1.00 20.15 110 PHE A C 1
ATOM 708 O O . PHE A 1 97 ? 12.631 57.873 168.869 1.00 20.89 110 PHE A O 1
ATOM 716 N N . ARG A 1 98 ? 11.932 58.813 166.941 1.00 17.79 111 ARG A N 1
ATOM 717 C CA . ARG A 1 98 ? 11.211 57.664 166.431 1.00 18.02 111 ARG A CA 1
ATOM 718 C C . ARG A 1 98 ? 11.808 57.372 165.051 1.00 18.46 111 ARG A C 1
ATOM 719 O O . ARG A 1 98 ? 12.049 58.285 164.267 1.00 18.02 111 ARG A O 1
ATOM 727 N N . LEU A 1 99 ? 12.005 56.094 164.754 1.00 14.77 112 LEU A N 1
ATOM 728 C CA . LEU A 1 99 ? 12.504 55.666 163.461 1.00 14.56 112 LEU A CA 1
ATOM 729 C C . LEU A 1 99 ? 11.401 55.929 162.442 1.00 18.23 112 LEU A C 1
ATOM 730 O O . LEU A 1 99 ? 10.224 55.686 162.733 1.00 18.86 112 LEU A O 1
ATOM 735 N N . GLU A 1 100 ? 11.774 56.425 161.267 1.00 14.32 113 GLU A N 1
ATOM 736 C CA . GLU A 1 100 ? 10.812 56.791 160.231 1.00 15.34 113 GLU A CA 1
ATOM 737 C C . GLU A 1 100 ? 11.340 56.324 158.884 1.00 17.32 113 GLU A C 1
ATOM 738 O O . GLU A 1 100 ? 12.561 56.276 158.670 1.00 16.56 113 GLU A O 1
ATOM 744 N N . LYS A 1 101 ? 10.425 56.023 157.971 1.00 14.86 114 LYS A N 1
ATOM 745 C CA . LYS A 1 101 ? 10.838 55.656 156.604 1.00 15.18 114 LYS A CA 1
ATOM 746 C C . LYS A 1 101 ? 10.243 56.644 155.635 1.00 18.78 114 LYS A C 1
ATOM 747 O O . LYS A 1 101 ? 9.095 57.089 155.832 1.00 19.64 114 LYS A O 1
ATOM 753 N N A ILE A 1 102 ? 11.026 57.008 154.612 0.70 16.20 115 ILE A N 1
ATOM 754 N N B ILE A 1 102 ? 11.014 57.024 154.604 0.30 14.36 115 ILE A N 1
ATOM 755 C CA A ILE A 1 102 ? 10.630 57.959 153.571 0.70 17.12 115 ILE A CA 1
ATOM 756 C CA B ILE A 1 102 ? 10.586 57.993 153.586 0.30 14.15 115 ILE A CA 1
ATOM 757 C C A ILE A 1 102 ? 10.902 57.343 152.216 0.70 18.08 115 ILE A C 1
ATOM 758 C C B ILE A 1 102 ? 10.963 57.527 152.183 0.30 17.45 115 ILE A C 1
ATOM 759 O O A ILE A 1 102 ? 11.969 56.750 152.014 0.70 18.33 115 ILE A O 1
ATOM 760 O O B ILE A 1 102 ? 12.127 57.192 151.925 0.30 16.08 115 ILE A O 1
ATOM 769 N N . LEU A 1 103 ? 9.983 57.538 151.273 1.00 16.53 116 LEU A N 1
ATOM 770 C CA . LEU A 1 103 ? 10.162 57.059 149.892 1.00 16.29 116 LEU A CA 1
ATOM 771 C C . LEU A 1 103 ? 10.804 58.206 149.139 1.00 19.26 116 LEU A C 1
ATOM 772 O O . LEU A 1 103 ? 10.237 59.324 149.099 1.00 20.27 116 LEU A O 1
ATOM 777 N N . VAL A 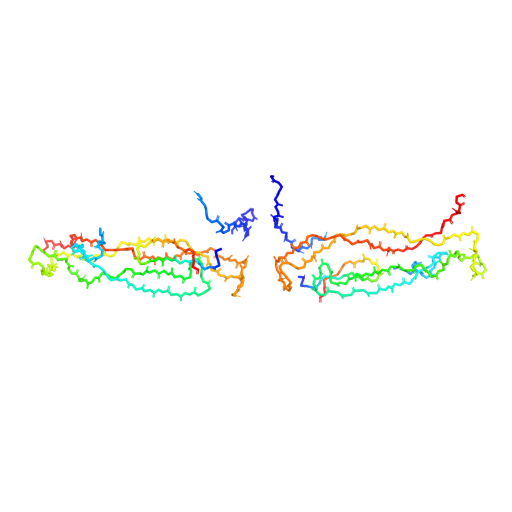1 104 ? 12.012 57.961 148.631 1.00 14.67 117 VAL A N 1
ATOM 778 C CA . VAL A 1 104 ? 12.827 58.963 147.928 1.00 15.69 117 VAL A CA 1
ATOM 779 C C . VAL A 1 104 ? 13.088 58.517 146.487 1.00 19.33 117 VAL A C 1
ATOM 780 O O . VAL A 1 104 ? 13.287 57.316 146.249 1.00 19.88 117 VAL A O 1
ATOM 784 N N . SER A 1 105 ? 13.148 59.488 145.560 1.00 15.39 118 SER A N 1
ATOM 785 C CA . SER A 1 105 ? 13.517 59.214 144.156 1.00 15.09 118 SER A CA 1
ATOM 786 C C . SER A 1 105 ? 14.980 59.610 144.071 1.00 16.38 118 SER A C 1
ATOM 787 O O . SER A 1 105 ? 15.351 60.755 144.369 1.00 15.43 118 SER A O 1
ATOM 790 N N A VAL A 1 106 ? 15.800 58.652 143.664 0.50 12.15 119 VAL A N 1
ATOM 791 N N B VAL A 1 106 ? 15.839 58.672 143.692 0.50 14.48 119 VAL A N 1
ATOM 792 C CA A VAL A 1 106 ? 17.246 58.768 143.620 0.50 10.27 119 VAL A CA 1
ATOM 793 C CA B VAL A 1 106 ? 17.285 58.921 143.621 0.50 14.08 119 VAL A CA 1
ATOM 794 C C A VAL A 1 106 ? 17.796 59.235 142.255 0.50 15.71 119 VAL A C 1
ATOM 795 C C B VAL A 1 106 ? 17.732 59.412 142.253 0.50 17.42 119 VAL A C 1
ATOM 796 O O A VAL A 1 106 ? 18.909 59.745 142.159 0.50 15.89 119 VAL A O 1
ATOM 797 O O B VAL A 1 106 ? 18.748 60.083 142.149 0.50 18.37 119 VAL A O 1
ATOM 804 N N . GLY A 1 107 ? 17.044 58.971 141.204 1.00 14.70 120 GLY A N 1
ATOM 805 C CA . GLY A 1 107 ? 17.427 59.339 139.852 1.00 14.92 120 GLY A CA 1
ATOM 806 C C . GLY A 1 107 ? 16.412 58.753 138.921 1.00 15.91 120 GLY A C 1
ATOM 807 O O . GLY A 1 107 ? 15.424 58.194 139.375 1.00 17.66 120 GLY A O 1
ATOM 808 N N . CYS A 1 108 ? 16.640 58.879 137.629 1.00 12.66 121 CYS A N 1
ATOM 809 C CA . CYS A 1 108 ? 15.711 58.339 136.654 1.00 12.24 121 CYS A CA 1
ATOM 810 C C . CYS A 1 108 ? 16.411 57.386 135.709 1.00 14.08 121 CYS A C 1
ATOM 811 O O . CYS A 1 108 ? 17.627 57.480 135.501 1.00 14.00 121 CYS A O 1
ATOM 814 N N . THR A 1 109 ? 15.631 56.484 135.151 1.00 11.32 122 THR A N 1
ATOM 815 C CA . THR A 1 109 ? 16.067 55.537 134.135 1.00 11.41 122 THR A CA 1
ATOM 816 C C . THR A 1 109 ? 15.104 55.618 132.928 1.00 14.54 122 THR A C 1
ATOM 817 O O . THR A 1 109 ? 14.036 56.255 133.002 1.00 14.12 122 THR A O 1
ATOM 821 N N . CYS A 1 110 ? 15.525 55.015 131.802 1.00 11.52 123 CYS A N 1
ATOM 822 C CA . CYS A 1 110 ? 14.706 55.088 130.598 1.00 13.09 123 CYS A CA 1
ATOM 823 C C . CYS A 1 110 ? 14.155 53.706 130.337 1.00 15.97 123 CYS A C 1
ATOM 824 O O . CYS A 1 110 ? 14.926 52.747 130.263 1.00 17.24 123 CYS A O 1
ATOM 827 N N . VAL A 1 111 ? 12.832 53.589 130.245 1.00 13.48 124 VAL A N 1
ATOM 828 C CA . VAL A 1 111 ? 12.187 52.277 130.036 1.00 15.81 124 VAL A CA 1
ATOM 829 C C . VAL A 1 111 ? 11.345 52.202 128.766 1.00 19.75 124 VAL A C 1
ATOM 830 O O . VAL A 1 111 ? 10.795 53.227 128.285 1.00 18.34 124 VAL A O 1
ATOM 834 N N A THR A 1 112 ? 11.198 50.985 128.233 0.50 18.93 125 THR A N 1
ATOM 835 N N B THR A 1 112 ? 11.195 50.974 128.229 0.50 19.03 125 THR A N 1
ATOM 836 C CA A THR A 1 112 ? 10.324 50.730 127.096 0.50 19.58 125 THR A CA 1
ATOM 837 C CA B THR A 1 112 ? 10.305 50.709 127.098 0.50 19.77 125 THR A CA 1
ATOM 838 C C A THR A 1 112 ? 8.894 50.805 127.676 0.50 24.28 125 THR A C 1
ATOM 839 C C B THR A 1 112 ? 8.888 50.806 127.679 0.50 24.37 125 THR A C 1
ATOM 840 O O A THR A 1 112 ? 8.654 50.241 128.742 0.50 24.58 125 THR A O 1
ATOM 841 O O B THR A 1 112 ? 8.641 50.242 128.744 0.50 24.70 125 THR A O 1
ATOM 848 N N . PRO A 1 113 ? 7.971 51.566 127.059 1.00 24.90 126 PRO A N 1
ATOM 849 C CA . PRO A 1 113 ? 6.616 51.701 127.635 1.00 27.92 126 PRO A CA 1
ATOM 850 C C . PRO A 1 113 ? 5.786 50.425 127.534 1.00 37.05 126 PRO A C 1
ATOM 851 O O . PRO A 1 113 ? 6.109 49.529 126.766 1.00 37.28 126 PRO A O 1
ATOM 855 N N . ILE A 1 114 ? 4.726 50.357 128.324 1.00 38.75 127 ILE A N 1
ATOM 856 C CA . ILE A 1 114 ? 3.766 49.261 128.239 1.00 42.91 127 ILE A CA 1
ATOM 857 C C . ILE A 1 114 ? 2.765 49.688 127.137 1.00 52.86 127 ILE A C 1
ATOM 858 O O . ILE A 1 114 ? 1.947 50.595 127.358 1.00 53.45 127 ILE A O 1
ATOM 863 N N . VAL A 1 115 ? 2.919 49.112 125.922 1.00 53.20 128 VAL A N 1
ATOM 864 C CA . VAL A 1 115 ? 2.057 49.397 124.772 1.00 56.06 128 VAL A CA 1
ATOM 865 C C . VAL A 1 115 ? 1.672 48.091 124.065 1.00 63.65 128 VAL A C 1
ATOM 866 O O . VAL A 1 115 ? 2.548 47.338 123.626 1.00 64.00 128 VAL A O 1
ATOM 870 N N . HIS A 1 116 ? 0.354 47.816 123.999 1.00 61.58 129 HIS A N 1
ATOM 871 C CA . HIS A 1 116 ? -0.224 46.610 123.396 1.00 63.29 129 HIS A CA 1
ATOM 872 C C . HIS A 1 116 ? -0.484 46.777 121.905 1.00 69.59 129 HIS A C 1
ATOM 873 O O . HIS A 1 116 ? -1.061 47.784 121.488 1.00 68.79 129 HIS A O 1
ATOM 880 N N . HIS A 1 117 ? -0.089 45.762 121.112 1.00 68.90 130 HIS A N 1
ATOM 881 C CA . HIS A 1 117 ? -0.288 45.720 119.663 1.00 70.19 130 HIS A CA 1
ATOM 882 C C . HIS A 1 117 ? -1.610 44.993 119.366 1.00 77.52 130 HIS A C 1
ATOM 883 O O . HIS A 1 117 ? -1.629 43.910 118.766 1.00 78.48 130 HIS A O 1
ATOM 885 N N . VAL A 1 118 ? -2.719 45.608 119.823 1.00 75.15 131 VAL A N 1
ATOM 886 C CA . VAL A 1 118 ? -4.089 45.120 119.671 1.00 100.45 131 VAL A CA 1
ATOM 887 C C . VAL A 1 118 ? -4.773 45.817 118.499 1.00 127.20 131 VAL A C 1
ATOM 888 O O . VAL A 1 118 ? -5.655 45.243 117.867 1.00 91.25 131 VAL A O 1
ATOM 890 N N . ASN B 1 4 ? 34.409 48.275 178.661 1.00 78.28 17 ASN B N 1
ATOM 891 C CA . ASN B 1 4 ? 33.234 47.495 178.264 1.00 75.82 17 ASN B CA 1
ATOM 892 C C . ASN B 1 4 ? 31.981 47.908 179.056 1.00 73.26 17 ASN B C 1
ATOM 893 O O . ASN B 1 4 ? 30.860 47.562 178.667 1.00 70.70 17 ASN B O 1
ATOM 895 N N . PHE B 1 5 ? 32.175 48.658 180.157 1.00 67.11 18 PHE B N 1
ATOM 896 C CA . PHE B 1 5 ? 31.078 49.130 180.997 1.00 63.09 18 PHE B CA 1
ATOM 897 C C . PHE B 1 5 ? 30.191 50.152 180.246 1.00 62.15 18 PHE B C 1
ATOM 898 O O . PHE B 1 5 ? 30.732 51.134 179.731 1.00 62.67 18 PHE B O 1
ATOM 906 N N . PRO B 1 6 ? 28.848 49.927 180.135 1.00 54.35 19 PRO B N 1
ATOM 907 C CA . PRO B 1 6 ? 28.000 50.899 179.404 1.00 51.15 19 PRO B CA 1
ATOM 908 C C . PRO B 1 6 ? 27.916 52.248 180.109 1.00 52.41 19 PRO B C 1
ATOM 909 O O . PRO B 1 6 ? 27.489 52.313 181.260 1.00 50.14 19 PRO B O 1
ATOM 913 N N . ARG B 1 7 ? 28.362 53.317 179.433 1.00 49.04 20 ARG B N 1
ATOM 914 C CA . ARG B 1 7 ? 28.293 54.662 180.010 1.00 47.76 20 ARG B CA 1
ATOM 915 C C . ARG B 1 7 ? 26.804 54.942 180.274 1.00 44.89 20 ARG B C 1
ATOM 916 O O . ARG B 1 7 ? 26.401 55.126 181.431 1.00 46.09 20 ARG B O 1
ATOM 924 N N . THR B 1 8 ? 25.979 54.764 179.227 1.00 33.79 21 THR B N 1
ATOM 925 C CA . THR B 1 8 ? 24.545 55.011 179.309 1.00 29.52 21 THR B CA 1
ATOM 926 C C . THR B 1 8 ? 23.736 53.735 179.326 1.00 29.01 21 THR B C 1
ATOM 927 O O . THR B 1 8 ? 23.978 52.820 178.534 1.00 27.86 21 THR B O 1
ATOM 931 N N . VAL B 1 9 ? 22.735 53.705 180.193 1.00 23.85 22 VAL B N 1
ATOM 932 C CA . VAL B 1 9 ? 21.784 52.598 180.275 1.00 22.89 22 VAL B CA 1
ATOM 933 C C . VAL B 1 9 ? 20.356 53.151 180.179 1.00 24.51 22 VAL B C 1
ATOM 934 O O . VAL B 1 9 ? 20.139 54.357 180.386 1.00 23.47 22 VAL B O 1
ATOM 938 N N . MET B 1 10 ? 19.387 52.274 179.878 1.00 21.39 23 MET B N 1
ATOM 939 C CA . MET B 1 10 ? 17.988 52.723 179.871 1.00 20.15 23 MET B CA 1
ATOM 940 C C . MET B 1 10 ? 17.333 52.365 181.192 1.00 25.98 23 MET B C 1
ATOM 941 O O . MET B 1 10 ? 17.585 51.293 181.744 1.00 25.11 23 MET B O 1
ATOM 946 N N . VAL B 1 11 ? 16.486 53.271 181.697 1.00 21.63 24 VAL B N 1
ATOM 947 C CA . VAL B 1 11 ? 15.747 53.020 182.933 1.00 21.82 24 VAL B CA 1
ATOM 948 C C . VAL B 1 11 ? 14.271 53.374 182.731 1.00 27.35 24 VAL B C 1
ATOM 949 O O . VAL B 1 11 ? 13.942 54.479 182.300 1.00 27.01 24 VAL B O 1
ATOM 953 N N . ASN B 1 12 ? 13.386 52.431 183.050 1.00 27.21 25 ASN B N 1
ATOM 954 C CA . ASN B 1 12 ? 11.960 52.696 183.055 1.00 27.69 25 ASN B CA 1
ATOM 955 C C . ASN B 1 12 ? 11.646 53.276 184.442 1.00 30.51 25 ASN B C 1
ATOM 956 O O . ASN B 1 12 ? 11.835 52.598 185.463 1.00 28.89 25 ASN B O 1
ATOM 961 N N . LEU B 1 13 ? 11.184 54.545 184.498 1.00 29.47 26 LEU B N 1
ATOM 962 C CA . LEU B 1 13 ? 10.916 55.190 185.793 1.00 30.67 26 LEU B CA 1
ATOM 963 C C . LEU B 1 13 ? 9.621 54.739 186.495 1.00 34.78 26 LEU B C 1
ATOM 964 O O . LEU B 1 13 ? 9.385 55.146 187.642 1.00 33.95 26 LEU B O 1
ATOM 969 N N . ASN B 1 14 ? 8.792 53.908 185.825 1.00 33.10 27 ASN B N 1
ATOM 970 C CA . ASN B 1 14 ? 7.550 53.438 186.437 1.00 36.63 27 ASN B CA 1
ATOM 971 C C . ASN B 1 14 ? 7.809 52.347 187.478 1.00 40.71 27 ASN B C 1
ATOM 972 O O . ASN B 1 14 ? 8.011 51.182 187.135 1.00 40.47 27 ASN B O 1
ATOM 977 N N . ILE B 1 15 ? 7.826 52.743 188.745 1.00 39.00 28 ILE B N 1
ATOM 978 C CA . ILE B 1 15 ? 8.064 51.825 189.864 1.00 40.63 28 ILE B CA 1
ATOM 979 C C . ILE B 1 15 ? 6.867 50.879 190.048 1.00 53.10 28 ILE B C 1
ATOM 980 O O . ILE B 1 15 ? 5.726 51.340 190.071 1.00 54.25 28 ILE B O 1
ATOM 985 N N . HIS B 1 16 ? 7.137 49.562 190.146 1.00 55.17 29 HIS B N 1
ATOM 986 C CA . HIS B 1 16 ? 6.114 48.538 190.402 1.00 60.45 29 HIS B CA 1
ATOM 987 C C . HIS B 1 16 ? 5.957 48.369 191.905 1.00 69.12 29 HIS B C 1
ATOM 988 O O . HIS B 1 16 ? 6.951 48.427 192.638 1.00 68.05 29 HIS B O 1
ATOM 995 N N . ASN B 1 17 ? 4.713 48.145 192.369 1.00 70.56 30 ASN B N 1
ATOM 996 C CA . ASN B 1 17 ? 4.420 47.950 193.793 1.00 101.73 30 ASN B CA 1
ATOM 997 C C . ASN B 1 17 ? 3.856 46.569 194.080 1.00 126.62 30 ASN B C 1
ATOM 998 O O . ASN B 1 17 ? 4.603 45.687 194.496 1.00 88.52 30 ASN B O 1
ATOM 1003 N N . SER B 1 28 ? 5.121 57.210 211.685 1.00 74.28 41 SER B N 1
ATOM 1004 C CA . SER B 1 28 ? 5.587 56.981 213.051 1.00 73.79 41 SER B CA 1
ATOM 1005 C C . SER B 1 28 ? 6.286 58.214 213.647 1.00 74.90 41 SER B C 1
ATOM 1006 O O . SER B 1 28 ? 7.141 58.812 212.992 1.00 73.15 41 SER B O 1
ATOM 1009 N N . ASP B 1 29 ? 5.936 58.574 214.899 1.00 70.60 42 ASP B N 1
ATOM 1010 C CA . ASP B 1 29 ? 6.504 59.734 215.596 1.00 69.39 42 ASP B CA 1
ATOM 1011 C C . ASP B 1 29 ? 7.745 59.384 216.443 1.00 68.32 42 ASP B C 1
ATOM 1012 O O . ASP B 1 29 ? 7.954 59.978 217.502 1.00 67.31 42 ASP B O 1
ATOM 1017 N N . TYR B 1 30 ? 8.595 58.452 215.945 1.00 61.52 43 TYR B N 1
ATOM 1018 C CA . TYR B 1 30 ? 9.828 58.018 216.620 1.00 58.58 43 TYR B CA 1
ATOM 1019 C C . TYR B 1 30 ? 10.782 59.179 216.874 1.00 60.78 43 TYR B C 1
ATOM 1020 O O . TYR B 1 30 ? 11.475 59.177 217.890 1.00 58.73 43 TYR B O 1
ATOM 1029 N N . TYR B 1 31 ? 10.782 60.191 215.977 1.00 58.04 44 TYR B N 1
ATOM 1030 C CA . TYR B 1 31 ? 11.621 61.387 216.093 1.00 58.94 44 TYR B CA 1
ATOM 1031 C C . TYR B 1 31 ? 11.398 62.157 217.401 1.00 61.45 44 TYR B C 1
ATOM 1032 O O . TYR B 1 31 ? 12.323 62.800 217.879 1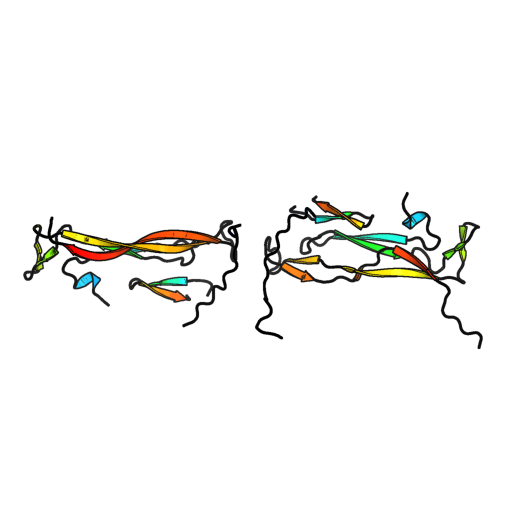.00 59.54 44 TYR B O 1
ATOM 1041 N N . ASP B 1 32 ? 10.172 62.091 217.954 1.00 60.44 45 ASP B N 1
ATOM 1042 C CA . ASP B 1 32 ? 9.738 62.735 219.193 1.00 62.29 45 ASP B CA 1
ATOM 1043 C C . ASP B 1 32 ? 9.892 61.866 220.431 1.00 64.51 45 ASP B C 1
ATOM 1044 O O . ASP B 1 32 ? 10.201 62.389 221.501 1.00 65.22 45 ASP B O 1
ATOM 1049 N N . ARG B 1 33 ? 9.581 60.560 220.312 1.00 58.38 46 ARG B N 1
ATOM 1050 C CA . ARG B 1 33 ? 9.565 59.602 221.425 1.00 56.87 46 ARG B CA 1
ATOM 1051 C C . ARG B 1 33 ? 10.929 58.988 221.736 1.00 54.36 46 ARG B C 1
ATOM 1052 O O . ARG B 1 33 ? 11.101 58.365 222.782 1.00 53.57 46 ARG B O 1
ATOM 1060 N N . SER B 1 34 ? 11.879 59.106 220.798 1.00 48.00 47 SER B N 1
ATOM 1061 C CA . SER B 1 34 ? 13.211 58.545 220.976 1.00 44.39 47 SER B CA 1
ATOM 1062 C C . SER B 1 34 ? 13.976 59.189 222.133 1.00 46.44 47 SER B C 1
ATOM 1063 O O . SER B 1 34 ? 13.800 60.382 222.384 1.00 48.33 47 SER B O 1
ATOM 1066 N N . THR B 1 35 ? 14.872 58.416 222.795 1.00 40.51 48 THR B N 1
ATOM 1067 C CA . THR B 1 35 ? 15.769 58.961 223.822 1.00 40.78 48 THR B CA 1
ATOM 1068 C C . THR B 1 35 ? 16.851 59.806 223.114 1.00 42.57 48 THR B C 1
ATOM 1069 O O . THR B 1 35 ? 17.530 60.607 223.756 1.00 41.03 48 THR B O 1
ATOM 1073 N N . SER B 1 36 ? 17.006 59.634 221.783 1.00 38.90 49 SER B N 1
ATOM 1074 C CA . SER B 1 36 ? 17.923 60.427 220.959 1.00 37.68 49 SER B CA 1
ATOM 1075 C C . SER B 1 36 ? 17.034 61.096 219.894 1.00 40.64 49 SER B C 1
ATOM 1076 O O . SER B 1 36 ? 17.062 60.699 218.728 1.00 40.84 49 SER B O 1
ATOM 1079 N N . PRO B 1 37 ? 16.164 62.053 220.300 1.00 39.01 50 PRO B N 1
ATOM 1080 C CA . PRO B 1 37 ? 15.207 62.629 219.352 1.00 38.76 50 PRO B CA 1
ATOM 1081 C C . PRO B 1 37 ? 15.872 63.464 218.272 1.00 44.50 50 PRO B C 1
ATOM 1082 O O . PRO B 1 37 ? 17.038 63.849 218.406 1.00 43.17 50 PRO B O 1
ATOM 1086 N N . TRP B 1 38 ? 15.138 63.694 217.181 1.00 40.89 51 TRP B N 1
ATOM 1087 C CA . TRP B 1 38 ? 15.671 64.453 216.080 1.00 42.32 51 TRP B CA 1
ATOM 1088 C C . TRP B 1 38 ? 14.631 65.357 215.453 1.00 47.85 51 TRP B C 1
ATOM 1089 O O . TRP B 1 38 ? 13.431 65.210 215.716 1.00 48.87 51 TRP B O 1
ATOM 1100 N N . ASN B 1 39 ? 15.110 66.335 214.686 1.00 44.17 52 ASN B N 1
ATOM 1101 C CA . ASN B 1 39 ? 14.285 67.236 213.899 1.00 45.76 52 ASN B CA 1
ATOM 1102 C C . ASN B 1 39 ? 14.519 66.877 212.448 1.00 49.17 52 ASN B C 1
ATOM 1103 O O . ASN B 1 39 ? 15.543 66.276 212.120 1.00 46.27 52 ASN B O 1
ATOM 1108 N N . LEU B 1 40 ? 13.574 67.236 211.579 1.00 48.65 53 LEU B N 1
ATOM 1109 C CA . LEU B 1 40 ? 13.694 66.923 210.161 1.00 47.82 53 LEU B CA 1
ATOM 1110 C C . LEU B 1 40 ? 13.711 68.177 209.329 1.00 51.44 53 LEU B C 1
ATOM 1111 O O . LEU B 1 40 ? 12.924 69.094 209.576 1.00 53.32 53 LEU B O 1
ATOM 1116 N N . HIS B 1 41 ? 14.653 68.242 208.392 1.00 45.05 54 HIS B N 1
ATOM 1117 C CA . HIS B 1 41 ? 14.865 69.386 207.525 1.00 45.98 54 HIS B CA 1
ATOM 1118 C C . HIS B 1 41 ? 14.613 68.945 206.097 1.00 47.19 54 HIS B C 1
ATOM 1119 O O . HIS B 1 41 ? 15.145 67.914 205.662 1.00 42.90 54 HIS B O 1
ATOM 1126 N N . ARG B 1 42 ? 13.726 69.676 205.411 1.00 44.89 55 ARG B N 1
ATOM 1127 C CA . ARG B 1 42 ? 13.332 69.389 204.029 1.00 45.25 55 ARG B CA 1
ATOM 1128 C C . ARG B 1 42 ? 14.271 70.055 203.035 1.00 50.09 55 ARG B C 1
ATOM 1129 O O . ARG B 1 42 ? 14.639 71.226 203.202 1.00 52.68 55 ARG B O 1
ATOM 1137 N N . ASN B 1 43 ? 14.617 69.327 201.974 1.00 44.31 56 ASN B N 1
ATOM 1138 C CA . ASN B 1 43 ? 15.419 69.880 200.894 1.00 44.68 56 ASN B CA 1
ATOM 1139 C C . ASN B 1 43 ? 14.720 69.590 199.566 1.00 45.46 56 ASN B C 1
ATOM 1140 O O . ASN B 1 43 ? 14.397 68.439 199.274 1.00 42.98 56 ASN B O 1
ATOM 1145 N N . GLU B 1 44 ? 14.513 70.626 198.765 1.00 43.85 57 GLU B N 1
ATOM 1146 C CA . GLU B 1 44 ? 13.892 70.451 197.450 1.00 43.19 57 GLU B CA 1
ATOM 1147 C C . GLU B 1 44 ? 14.821 70.980 196.363 1.00 46.22 57 GLU B C 1
ATOM 1148 O O . GLU B 1 44 ? 15.312 72.114 196.465 1.00 48.23 57 GLU B O 1
ATOM 1154 N N . ASP B 1 45 ? 15.012 70.179 195.300 1.00 41.00 58 ASP B N 1
ATOM 1155 C CA . ASP B 1 45 ? 15.864 70.510 194.159 1.00 40.79 58 ASP B CA 1
ATOM 1156 C C . ASP B 1 45 ? 15.171 69.944 192.910 1.00 41.74 58 ASP B C 1
ATOM 1157 O O . ASP B 1 45 ? 15.170 68.724 192.733 1.00 39.75 58 ASP B O 1
ATOM 1162 N N . PRO B 1 46 ? 14.585 70.796 192.033 1.00 40.51 59 PRO B N 1
ATOM 1163 C CA . PRO B 1 46 ? 13.911 70.268 190.827 1.00 39.79 59 PRO B CA 1
ATOM 1164 C C . PRO B 1 46 ? 14.835 69.574 189.821 1.00 41.65 59 PRO B C 1
ATOM 1165 O O . PRO B 1 46 ? 14.337 68.918 188.913 1.00 40.68 59 PRO B O 1
ATOM 1169 N N . GLU B 1 47 ? 16.168 69.709 189.986 1.00 37.85 60 GLU B N 1
ATOM 1170 C CA . GLU B 1 47 ? 17.157 69.075 189.109 1.00 35.86 60 GLU B CA 1
ATOM 1171 C C . GLU B 1 47 ? 17.487 67.653 189.544 1.00 36.52 60 GLU B C 1
ATOM 1172 O O . GLU B 1 47 ? 18.258 66.950 188.882 1.00 35.82 60 GLU B O 1
ATOM 1178 N N . ARG B 1 48 ? 16.914 67.245 190.678 1.00 34.01 61 ARG B N 1
ATOM 1179 C CA . ARG B 1 48 ? 17.103 65.935 191.274 1.00 31.24 61 ARG B CA 1
ATOM 1180 C C . ARG B 1 48 ? 15.783 65.162 191.217 1.00 34.64 61 ARG B C 1
ATOM 1181 O O . ARG B 1 48 ? 14.716 65.764 191.322 1.00 35.91 61 ARG B O 1
ATOM 1189 N N . TYR B 1 49 ? 15.862 63.833 191.084 1.00 30.31 62 TYR B N 1
ATOM 1190 C CA . TYR B 1 49 ? 14.711 62.936 191.056 1.00 29.42 62 TYR B CA 1
ATOM 1191 C C . TYR B 1 49 ? 15.083 61.746 191.936 1.00 30.28 62 TYR B C 1
ATOM 1192 O O . TYR B 1 49 ? 15.979 60.981 191.567 1.00 26.34 62 TYR B O 1
ATOM 1201 N N . PRO B 1 50 ? 14.519 61.631 193.165 1.00 28.40 63 PRO B N 1
ATOM 1202 C CA . PRO B 1 50 ? 13.448 62.451 193.759 1.00 29.62 63 PRO B CA 1
ATOM 1203 C C . PRO B 1 50 ? 13.860 63.893 194.023 1.00 33.53 63 PRO B C 1
ATOM 1204 O O . PRO B 1 50 ? 14.980 64.137 194.444 1.00 33.50 63 PRO B O 1
ATOM 1208 N N . SER B 1 51 ? 12.941 64.834 193.807 1.00 32.33 64 SER B N 1
ATOM 1209 C CA . SER B 1 51 ? 13.187 66.263 194.039 1.00 34.18 64 SER B CA 1
ATOM 1210 C C . SER B 1 51 ? 13.186 66.662 195.507 1.00 39.45 64 SER B C 1
ATOM 1211 O O . SER B 1 51 ? 13.752 67.706 195.836 1.00 41.34 64 SER B O 1
ATOM 1214 N N . VAL B 1 52 ? 12.501 65.896 196.379 1.00 34.82 65 VAL B N 1
ATOM 1215 C CA . VAL B 1 52 ? 12.423 66.223 197.813 1.00 36.10 65 VAL B CA 1
ATOM 1216 C C . VAL B 1 52 ? 13.029 65.109 198.650 1.00 37.57 65 VAL B C 1
ATOM 1217 O O . VAL B 1 52 ? 12.619 63.949 198.518 1.00 35.82 65 VAL B O 1
ATOM 1221 N N A ILE B 1 53 ? 14.009 65.467 199.512 0.60 35.14 66 ILE B N 1
ATOM 1222 N N B ILE B 1 53 ? 13.991 65.479 199.513 0.40 33.97 66 ILE B N 1
ATOM 1223 C CA A ILE B 1 53 ? 14.702 64.578 200.461 0.60 33.82 66 ILE B CA 1
ATOM 1224 C CA B ILE B 1 53 ? 14.656 64.602 200.480 0.40 32.14 66 ILE B CA 1
ATOM 1225 C C A ILE B 1 53 ? 14.661 65.257 201.853 0.60 39.20 66 ILE B C 1
ATOM 1226 C C B ILE B 1 53 ? 14.559 65.262 201.866 0.40 38.71 66 ILE B C 1
ATOM 1227 O O A ILE B 1 53 ? 14.672 66.486 201.939 0.60 39.79 66 ILE B O 1
ATOM 1228 O O B ILE B 1 53 ? 14.440 66.486 201.963 0.40 39.56 66 ILE B O 1
ATOM 1237 N N . TRP B 1 54 ? 14.603 64.457 202.924 1.00 36.80 67 TRP B N 1
ATOM 1238 C CA . TRP B 1 54 ? 14.569 64.954 204.312 1.00 39.30 67 TRP B CA 1
ATOM 1239 C C . TRP B 1 54 ? 15.835 64.525 205.049 1.00 43.82 67 TRP B C 1
ATOM 1240 O O . TRP B 1 54 ? 16.344 63.426 204.804 1.00 41.58 67 TRP B O 1
ATOM 1251 N N . GLU B 1 55 ? 16.359 65.399 205.919 1.00 41.34 68 GLU B N 1
ATOM 1252 C CA . GLU B 1 55 ? 17.590 65.128 206.658 1.00 40.86 68 GLU B CA 1
ATOM 1253 C C . GLU B 1 55 ? 17.291 65.225 208.151 1.00 44.36 68 GLU B C 1
ATOM 1254 O O . GLU B 1 55 ? 16.813 66.262 208.608 1.00 46.83 68 GLU B O 1
ATOM 1260 N N . ALA B 1 56 ? 17.597 64.161 208.899 1.00 38.27 69 ALA B N 1
ATOM 1261 C CA . ALA B 1 56 ? 17.420 64.170 210.350 1.00 38.51 69 ALA B CA 1
ATOM 1262 C C . ALA B 1 56 ? 18.586 64.902 210.985 1.00 42.92 69 ALA B C 1
ATOM 1263 O O . ALA B 1 56 ? 19.730 64.739 210.566 1.00 41.74 69 ALA B O 1
ATOM 1265 N N . LYS B 1 57 ? 18.310 65.677 212.027 1.00 41.64 70 LYS B N 1
ATOM 1266 C CA . LYS B 1 57 ? 19.343 66.365 212.783 1.00 43.02 70 LYS B CA 1
ATOM 1267 C C . LYS B 1 57 ? 19.083 66.021 214.255 1.00 44.92 70 LYS B C 1
ATOM 1268 O O . LYS B 1 57 ? 17.985 66.307 214.741 1.00 43.12 70 LYS B O 1
ATOM 1274 N N . CYS B 1 58 ? 20.053 65.379 214.954 1.00 42.09 71 CYS B N 1
ATOM 1275 C CA . CYS B 1 58 ? 19.841 65.033 216.364 1.00 43.03 71 CYS B CA 1
ATOM 1276 C C . CYS B 1 58 ? 19.579 66.310 217.165 1.00 48.35 71 CYS B C 1
ATOM 1277 O O . CYS B 1 58 ? 20.283 67.306 216.981 1.00 49.43 71 CYS B O 1
ATOM 1280 N N . ARG B 1 59 ? 18.560 66.285 218.025 1.00 45.83 72 ARG B N 1
ATOM 1281 C CA . ARG B 1 59 ? 18.199 67.455 218.832 1.00 49.54 72 ARG B CA 1
ATOM 1282 C C . ARG B 1 59 ? 19.248 67.788 219.862 1.00 55.87 72 ARG B C 1
ATOM 1283 O O . ARG B 1 59 ? 19.515 68.970 220.105 1.00 58.85 72 ARG B O 1
ATOM 1291 N N . HIS B 1 60 ? 19.787 66.756 220.527 1.00 49.73 73 HIS B N 1
ATOM 1292 C CA . HIS B 1 60 ? 20.725 66.962 221.624 1.00 51.23 73 HIS B CA 1
ATOM 1293 C C . HIS B 1 60 ? 22.051 66.246 221.435 1.00 55.31 73 HIS B C 1
ATOM 1294 O O . HIS B 1 60 ? 22.147 65.336 220.611 1.00 53.41 73 HIS B O 1
ATOM 1301 N N . LEU B 1 61 ? 23.065 66.641 222.220 1.00 55.45 74 LEU B N 1
ATOM 1302 C CA . LEU B 1 61 ? 24.369 65.987 222.257 1.00 55.93 74 LEU B CA 1
ATOM 1303 C C . LEU B 1 61 ? 24.230 64.690 223.101 1.00 56.58 74 LEU B C 1
ATOM 1304 O O . LEU B 1 61 ? 24.771 63.655 222.724 1.00 55.53 74 LEU B O 1
ATOM 1309 N N . GLY B 1 62 ? 23.482 64.759 224.200 1.00 50.91 75 GLY B N 1
ATOM 1310 C CA . GLY B 1 62 ? 23.230 63.598 225.047 1.00 49.85 75 GLY B CA 1
ATOM 1311 C C . GLY B 1 62 ? 21.930 62.898 224.700 1.00 51.65 75 GLY B C 1
ATOM 1312 O O . GLY B 1 62 ? 21.362 63.143 223.631 1.00 49.56 75 GLY B O 1
ATOM 1313 N N . CYS B 1 63 ? 21.457 62.010 225.591 1.00 49.09 76 CYS B N 1
ATOM 1314 C CA . CYS B 1 63 ? 20.174 61.306 225.410 1.00 46.72 76 CYS B CA 1
ATOM 1315 C C . CYS B 1 63 ? 19.222 61.648 226.555 1.00 53.41 76 CYS B C 1
ATOM 1316 O O . CYS B 1 63 ? 19.664 61.877 227.678 1.00 55.00 76 CYS B O 1
ATOM 1319 N N . ILE B 1 64 ? 17.922 61.624 226.285 1.00 52.21 77 ILE B N 1
ATOM 1320 C CA . ILE B 1 64 ? 16.872 61.932 227.261 1.00 54.13 77 ILE B CA 1
ATOM 1321 C C . ILE B 1 64 ? 16.705 60.777 228.250 1.00 59.09 77 ILE B C 1
ATOM 1322 O O . ILE B 1 64 ? 16.512 59.631 227.833 1.00 56.59 77 ILE B O 1
ATOM 1327 N N . ASN B 1 65 ? 16.768 61.081 229.561 1.00 59.45 78 ASN B N 1
ATOM 1328 C CA . ASN B 1 65 ? 16.592 60.066 230.596 1.00 60.37 78 ASN B CA 1
ATOM 1329 C C . ASN B 1 65 ? 15.117 59.934 231.019 1.00 67.79 78 ASN B C 1
ATOM 1330 O O . ASN B 1 65 ? 14.267 60.651 230.484 1.00 68.53 78 ASN B O 1
ATOM 1335 N N . ALA B 1 66 ? 14.817 59.032 231.980 1.00 66.46 79 ALA B N 1
ATOM 1336 C CA . ALA B 1 66 ? 13.452 58.790 232.470 1.00 68.28 79 ALA B CA 1
ATOM 1337 C C . ALA B 1 66 ? 12.746 60.044 233.033 1.00 75.10 79 ALA B C 1
ATOM 1338 O O . ALA B 1 66 ? 11.517 60.121 232.962 1.00 76.70 79 ALA B O 1
ATOM 1340 N N . ASP B 1 67 ? 13.523 61.042 233.522 1.00 71.44 80 ASP B N 1
ATOM 1341 C CA . ASP B 1 67 ? 13.016 62.313 234.063 1.00 72.87 80 ASP B CA 1
ATOM 1342 C C . ASP B 1 67 ? 12.772 63.404 232.996 1.00 76.14 80 ASP B C 1
ATOM 1343 O O . ASP B 1 67 ? 12.291 64.492 233.326 1.00 78.39 80 ASP B O 1
ATOM 1348 N N . GLY B 1 68 ? 13.116 63.115 231.745 1.00 69.58 81 GLY B N 1
ATOM 1349 C CA . GLY B 1 68 ? 12.947 64.062 230.648 1.00 69.11 81 GLY B CA 1
ATOM 1350 C C . GLY B 1 68 ? 14.102 65.031 230.488 1.00 72.41 81 GLY B C 1
ATOM 1351 O O . GLY B 1 68 ? 13.993 65.995 229.728 1.00 73.62 81 GLY B O 1
ATOM 1352 N N . ASN B 1 69 ? 15.228 64.774 231.174 1.00 67.09 82 ASN B N 1
ATOM 1353 C CA . ASN B 1 69 ? 16.422 65.621 231.089 1.00 67.13 82 ASN B CA 1
ATOM 1354 C C . ASN B 1 69 ? 17.508 65.021 230.193 1.00 68.05 82 ASN B C 1
ATOM 1355 O O . ASN B 1 69 ? 17.544 63.805 229.997 1.00 64.43 82 ASN B O 1
ATOM 1360 N N . VAL B 1 70 ? 18.421 65.871 229.687 1.00 65.61 83 VAL B N 1
ATOM 1361 C CA . VAL B 1 70 ? 19.536 65.396 228.858 1.00 63.62 83 VAL B CA 1
ATOM 1362 C C . VAL B 1 70 ? 20.606 64.771 229.757 1.00 66.10 83 VAL B C 1
ATOM 1363 O O . VAL B 1 70 ? 21.109 65.432 230.671 1.00 67.60 83 VAL B O 1
ATOM 1367 N N . ASP B 1 71 ? 20.938 63.500 229.489 1.00 59.10 84 ASP B N 1
ATOM 1368 C CA . ASP B 1 71 ? 21.978 62.732 230.163 1.00 58.82 84 ASP B CA 1
ATOM 1369 C C . ASP B 1 71 ? 23.221 62.810 229.278 1.00 61.62 84 ASP B C 1
ATOM 1370 O O . ASP B 1 71 ? 23.247 62.213 228.201 1.00 57.44 84 ASP B O 1
ATOM 1375 N N . TYR B 1 72 ? 24.254 63.541 229.729 1.00 61.36 85 TYR B N 1
ATOM 1376 C CA . TYR B 1 72 ? 25.460 63.691 228.924 1.00 62.92 85 TYR B CA 1
ATOM 1377 C C . TYR B 1 72 ? 26.458 62.520 229.060 1.00 68.77 85 TYR B C 1
ATOM 1378 O O . TYR B 1 72 ? 27.498 62.536 228.410 1.00 71.37 85 TYR B O 1
ATOM 1387 N N . HIS B 1 73 ? 26.104 61.469 229.812 1.00 65.49 86 HIS B N 1
ATOM 1388 C CA . HIS B 1 73 ? 26.920 60.255 229.909 1.00 66.37 86 HIS B CA 1
ATOM 1389 C C . HIS B 1 73 ? 26.612 59.321 228.716 1.00 66.98 86 HIS B C 1
ATOM 1390 O O . HIS B 1 73 ? 27.208 58.249 228.600 1.00 66.94 86 HIS B O 1
ATOM 1397 N N . MET B 1 74 ? 25.675 59.724 227.841 1.00 58.76 87 MET B N 1
ATOM 1398 C CA . MET B 1 74 ? 25.304 58.978 226.642 1.00 56.06 87 MET B CA 1
ATOM 1399 C C . MET B 1 74 ? 25.294 59.975 225.494 1.00 57.24 87 MET B C 1
ATOM 1400 O O . MET B 1 74 ? 25.204 61.178 225.743 1.00 58.21 87 MET B O 1
ATOM 1405 N N . ASN B 1 75 ? 25.426 59.493 224.243 1.00 51.26 88 ASN B N 1
ATOM 1406 C CA . ASN B 1 75 ? 25.460 60.370 223.075 1.00 50.22 88 ASN B CA 1
ATOM 1407 C C . ASN B 1 75 ? 24.381 60.063 222.053 1.00 49.65 88 ASN B C 1
ATOM 1408 O O . ASN B 1 75 ? 24.168 58.894 221.726 1.00 48.06 88 ASN B O 1
ATOM 1413 N N . SER B 1 76 ? 23.735 61.112 221.506 1.00 44.09 89 SER B N 1
ATOM 1414 C CA . SER B 1 76 ? 22.798 60.967 220.385 1.00 41.62 89 SER B CA 1
ATOM 1415 C C . SER B 1 76 ? 23.671 61.045 219.141 1.00 46.61 89 SER B C 1
ATOM 1416 O O . SER B 1 76 ? 24.441 62.001 218.967 1.00 48.99 89 SER B O 1
ATOM 1419 N N . VAL B 1 77 ? 23.561 60.050 218.276 1.00 41.08 90 VAL B N 1
ATOM 1420 C CA . VAL B 1 77 ? 24.316 60.009 217.024 1.00 40.60 90 VAL B CA 1
ATOM 1421 C C . VAL B 1 77 ? 23.380 59.744 215.851 1.00 43.40 90 VAL B C 1
ATOM 1422 O O . VAL B 1 77 ? 22.437 58.948 215.971 1.00 40.53 90 VAL B O 1
ATOM 1426 N N . PRO B 1 78 ? 23.640 60.375 214.682 1.00 41.01 91 PRO B N 1
ATOM 1427 C CA . PRO B 1 78 ? 22.775 60.119 213.527 1.00 37.97 91 PRO B CA 1
ATOM 1428 C C . PRO B 1 78 ? 23.117 58.789 212.858 1.00 40.24 91 PRO B C 1
ATOM 1429 O O . PRO B 1 78 ? 24.291 58.413 212.784 1.00 40.31 91 PRO B O 1
ATOM 1433 N N . ILE B 1 79 ? 22.091 58.073 212.399 1.00 35.72 92 ILE B N 1
ATOM 1434 C CA . ILE B 1 79 ? 22.231 56.845 211.625 1.00 35.15 92 ILE B CA 1
ATOM 1435 C C . ILE B 1 79 ? 22.194 57.309 210.157 1.00 39.22 92 ILE B C 1
ATOM 1436 O O . ILE B 1 79 ? 21.200 57.895 209.725 1.00 37.51 92 ILE B O 1
ATOM 1441 N N . GLN B 1 80 ? 23.283 57.077 209.418 1.00 37.04 93 GLN B N 1
ATOM 1442 C CA . GLN B 1 80 ? 23.405 57.561 208.047 1.00 35.08 93 GLN B CA 1
ATOM 1443 C C . GLN B 1 80 ? 23.580 56.464 207.031 1.00 39.04 93 GLN B C 1
ATOM 1444 O O . GLN B 1 80 ? 24.137 55.404 207.328 1.00 39.64 93 GLN B O 1
ATOM 1450 N N . GLN B 1 81 ? 23.149 56.745 205.797 1.00 33.54 94 GLN B N 1
ATOM 1451 C CA . GLN B 1 81 ? 23.404 55.841 204.696 1.00 33.56 94 GLN B CA 1
ATOM 1452 C C . GLN B 1 81 ? 23.423 56.627 203.423 1.00 35.14 94 GLN B C 1
ATOM 1453 O O . GLN B 1 81 ? 22.824 57.702 203.345 1.00 33.18 94 GLN B O 1
ATOM 1459 N N . GLU B 1 82 ? 24.099 56.091 202.415 1.00 31.91 95 GLU B N 1
ATOM 1460 C CA . GLU B 1 82 ? 24.124 56.725 201.114 1.00 30.10 95 GLU B CA 1
ATOM 1461 C C . GLU B 1 82 ? 22.945 56.195 200.321 1.00 33.28 95 GLU B C 1
ATOM 1462 O O . GLU B 1 82 ? 22.659 54.996 200.352 1.00 33.91 95 GLU B O 1
ATOM 1468 N N . ILE B 1 83 ? 22.214 57.093 199.678 1.00 28.85 96 ILE B N 1
ATOM 1469 C CA . ILE B 1 83 ? 21.061 56.709 198.856 1.00 27.80 96 ILE B CA 1
ATOM 1470 C C . ILE B 1 83 ? 21.284 57.181 197.429 1.00 30.15 96 ILE B C 1
ATOM 1471 O O . ILE B 1 83 ? 21.987 58.164 197.199 1.00 29.00 96 ILE B O 1
ATOM 1476 N N . LEU B 1 84 ? 20.658 56.483 196.494 1.00 25.08 97 LEU B N 1
ATOM 1477 C CA . LEU B 1 84 ? 20.768 56.804 195.086 1.00 24.36 97 LEU B CA 1
ATOM 1478 C C . LEU B 1 84 ? 19.638 57.724 194.647 1.00 27.17 97 LEU B C 1
ATOM 1479 O O . LEU B 1 84 ? 18.475 57.552 195.031 1.00 25.68 97 LEU B O 1
ATOM 1484 N N . VAL B 1 85 ? 19.993 58.699 193.815 1.00 24.08 98 VAL B N 1
ATOM 1485 C CA . VAL B 1 85 ? 19.055 59.630 193.195 1.00 23.80 98 VAL B CA 1
ATOM 1486 C C . VAL B 1 85 ? 19.524 59.842 191.745 1.00 27.01 98 VAL B C 1
ATOM 1487 O O . VAL B 1 85 ? 20.642 59.451 191.378 1.00 26.57 98 VAL B O 1
ATOM 1491 N N . LEU B 1 86 ? 18.695 60.512 190.946 1.00 23.38 99 LEU B N 1
ATOM 1492 C CA . LEU B 1 86 ? 19.029 60.830 189.567 1.00 24.12 99 LEU B CA 1
ATOM 1493 C C . LEU B 1 86 ? 19.165 62.347 189.440 1.00 28.89 99 LEU B C 1
ATOM 1494 O O . LEU B 1 86 ? 18.305 63.088 189.932 1.00 30.15 99 LEU B O 1
ATOM 1499 N N . ARG B 1 87 ? 20.261 62.794 188.834 1.00 27.03 100 ARG B N 1
ATOM 1500 C CA . ARG B 1 87 ? 20.557 64.213 188.596 1.00 28.46 100 ARG B CA 1
ATOM 1501 C C . ARG B 1 87 ? 20.311 64.497 187.106 1.00 32.64 100 ARG B C 1
ATOM 1502 O O . ARG B 1 87 ? 20.910 63.831 186.270 1.00 30.73 100 ARG B O 1
ATOM 1510 N N . ARG B 1 88 ? 19.453 65.471 186.770 1.00 31.64 101 ARG B N 1
ATOM 1511 C CA . ARG B 1 88 ? 19.195 65.795 185.354 1.00 31.74 101 ARG B CA 1
ATOM 1512 C C . ARG B 1 88 ? 20.493 66.250 184.704 1.00 36.32 101 ARG B C 1
ATOM 1513 O O . ARG B 1 88 ? 21.194 67.092 185.263 1.00 36.03 101 ARG B O 1
ATOM 1521 N N . GLU B 1 89 ? 20.843 65.635 183.552 1.00 35.38 102 GLU B N 1
ATOM 1522 C CA . GLU B 1 89 ? 22.067 65.946 182.819 1.00 36.66 102 GLU B CA 1
ATOM 1523 C C . GLU B 1 89 ? 21.837 65.723 181.324 1.00 39.34 102 GLU B C 1
ATOM 1524 O O . GLU B 1 89 ? 21.604 64.586 180.940 1.00 38.13 102 GLU B O 1
ATOM 1530 N N . PRO B 1 90 ? 21.822 66.762 180.462 1.00 35.64 103 PRO B N 1
ATOM 1531 C CA . PRO B 1 90 ? 22.064 68.189 180.747 1.00 37.71 103 PRO B CA 1
ATOM 1532 C C . PRO B 1 90 ? 21.038 68.767 181.722 1.00 41.37 103 PRO B C 1
ATOM 1533 O O . PRO B 1 90 ? 19.963 68.176 181.914 1.00 36.98 103 PRO B O 1
ATOM 1537 N N . PRO B 1 91 ? 21.328 69.938 182.336 1.00 40.88 104 PRO B N 1
ATOM 1538 C CA . PRO B 1 91 ? 20.343 70.534 183.250 1.00 41.86 104 PRO B CA 1
ATOM 1539 C C . PRO B 1 91 ? 18.987 70.718 182.569 1.00 43.91 104 PRO B C 1
ATOM 1540 O O . PRO B 1 91 ? 18.915 70.993 181.351 1.00 40.90 104 PRO B O 1
ATOM 1544 N N . HIS B 1 92 ? 17.913 70.503 183.361 1.00 41.15 105 HIS B N 1
ATOM 1545 C CA . HIS B 1 92 ? 16.492 70.610 182.988 1.00 41.42 105 HIS B CA 1
ATOM 1546 C C . HIS B 1 92 ? 16.022 69.473 182.071 1.00 40.71 105 HIS B C 1
ATOM 1547 O O . HIS B 1 92 ? 14.854 69.479 181.661 1.00 40.16 105 HIS B O 1
ATOM 1554 N N . SER B 1 93 ? 16.896 68.493 181.753 1.00 35.41 106 SER B N 1
ATOM 1555 C CA . SER B 1 93 ? 16.479 67.413 180.848 1.00 33.35 106 SER B CA 1
ATOM 1556 C C . SER B 1 93 ? 15.350 66.565 181.445 1.00 36.53 106 SER B C 1
ATOM 1557 O O . SER B 1 93 ? 15.443 66.133 182.596 1.00 34.50 106 SER B O 1
ATOM 1560 N N . PRO B 1 94 ? 14.290 66.300 180.660 1.00 35.19 107 PRO B N 1
ATOM 1561 C CA . PRO B 1 94 ? 13.213 65.441 181.173 1.00 34.73 107 PRO B CA 1
ATOM 1562 C C . PRO B 1 94 ? 13.500 63.942 181.034 1.00 34.43 107 PRO B C 1
ATOM 1563 O O . PRO B 1 94 ? 12.758 63.120 181.582 1.00 32.84 107 PRO B O 1
ATOM 1567 N N . ASN B 1 95 ? 14.562 63.567 180.311 1.00 29.45 108 ASN B N 1
ATOM 1568 C CA . ASN B 1 95 ? 14.764 62.148 180.010 1.00 26.25 108 ASN B CA 1
ATOM 1569 C C . ASN B 1 95 ? 16.217 61.678 180.020 1.00 29.01 108 ASN B C 1
ATOM 1570 O O . ASN B 1 95 ? 16.517 60.642 179.423 1.00 27.19 108 ASN B O 1
ATOM 1575 N N . SER B 1 96 ? 17.125 62.459 180.612 1.00 27.70 109 SER B N 1
ATOM 1576 C CA . SER B 1 96 ? 18.561 62.155 180.601 1.00 27.91 109 SER B CA 1
ATOM 1577 C C . SER B 1 96 ? 19.143 62.546 181.962 1.00 29.23 109 SER B C 1
ATOM 1578 O O . SER B 1 96 ? 18.970 63.691 182.399 1.00 29.82 109 SER B O 1
ATOM 1581 N N . PHE B 1 97 ? 19.795 61.584 182.639 1.00 24.63 110 PHE B N 1
ATOM 1582 C CA . PHE B 1 97 ? 20.280 61.781 184.007 1.00 23.57 110 PHE B CA 1
ATOM 1583 C C . PHE B 1 97 ? 21.640 61.155 184.222 1.00 26.05 110 PHE B C 1
ATOM 1584 O O . PHE B 1 97 ? 22.095 60.344 183.425 1.00 25.99 110 PHE B O 1
ATOM 1592 N N . ARG B 1 98 ? 22.246 61.487 185.356 1.00 26.59 111 ARG B N 1
ATOM 1593 C CA . ARG B 1 98 ? 23.441 60.838 185.857 1.00 25.89 111 ARG B CA 1
ATOM 1594 C C . ARG B 1 98 ? 23.057 60.291 187.238 1.00 28.31 111 ARG B C 1
ATOM 1595 O O . ARG B 1 98 ? 22.393 60.976 188.020 1.00 27.94 111 ARG B O 1
ATOM 1603 N N . LEU B 1 99 ? 23.506 59.077 187.538 1.00 25.01 112 LEU B N 1
ATOM 1604 C CA . LEU B 1 99 ? 23.297 58.455 188.834 1.00 24.90 112 LEU B CA 1
ATOM 1605 C C . LEU B 1 99 ? 24.115 59.238 189.850 1.00 29.89 112 LEU B C 1
ATOM 1606 O O . LEU B 1 99 ? 25.250 59.625 189.564 1.00 31.62 112 LEU B O 1
ATOM 1611 N N . GLU B 1 100 ? 23.533 59.490 191.017 1.00 27.01 113 GLU B N 1
ATOM 1612 C CA . GLU B 1 100 ? 24.176 60.268 192.062 1.00 28.01 113 GLU B CA 1
ATOM 1613 C C . GLU B 1 100 ? 23.954 59.605 193.407 1.00 31.80 113 GLU B C 1
ATOM 1614 O O . GLU B 1 100 ? 22.922 58.961 193.630 1.00 30.37 113 GLU B O 1
ATOM 1620 N N . LYS B 1 101 ? 24.902 59.787 194.310 1.00 30.24 114 LYS B N 1
ATOM 1621 C CA . LYS B 1 101 ? 24.723 59.275 195.672 1.00 30.56 114 LYS B CA 1
ATOM 1622 C C . LYS B 1 101 ? 24.742 60.434 196.657 1.00 35.26 114 LYS B C 1
ATOM 1623 O O . LYS B 1 101 ? 25.490 61.402 196.467 1.00 36.03 114 LYS B O 1
ATOM 1629 N N . ILE B 1 102 ? 23.870 60.367 197.665 1.00 30.78 115 ILE B N 1
ATOM 1630 C CA . ILE B 1 102 ? 23.764 61.395 198.707 1.00 32.04 115 ILE B CA 1
ATOM 1631 C C . ILE B 1 102 ? 23.792 60.713 200.071 1.00 35.81 115 ILE B C 1
ATOM 1632 O O . ILE B 1 102 ? 23.075 59.738 200.262 1.00 33.64 115 ILE B O 1
ATOM 1637 N N . LEU B 1 103 ? 24.578 61.255 201.021 1.00 34.14 116 LEU B N 1
ATOM 1638 C CA . LEU B 1 103 ? 24.650 60.737 202.382 1.00 34.80 116 LEU B CA 1
ATOM 1639 C C . LEU B 1 103 ? 23.531 61.410 203.161 1.00 38.73 116 LEU B C 1
ATOM 1640 O O . LEU B 1 103 ? 23.480 62.642 203.236 1.00 40.52 116 LEU B O 1
ATOM 1645 N N . VAL B 1 104 ? 22.594 60.598 203.659 1.00 33.88 117 VAL B N 1
ATOM 1646 C CA . VAL B 1 104 ? 21.415 61.064 204.394 1.00 32.99 117 VAL B CA 1
ATOM 1647 C C . VAL B 1 104 ? 21.422 60.549 205.828 1.00 37.38 117 VAL B C 1
ATOM 1648 O O . VAL B 1 104 ? 21.841 59.412 206.069 1.00 36.72 117 VAL B O 1
ATOM 1652 N N . SER B 1 105 ? 20.913 61.364 206.760 1.00 33.42 118 SER B N 1
ATOM 1653 C CA . SER B 1 105 ? 20.739 60.986 208.164 1.00 32.13 118 SER B CA 1
ATOM 1654 C C . SER B 1 105 ? 19.255 60.650 208.262 1.00 35.49 118 SER B C 1
ATOM 1655 O O . SER B 1 105 ? 18.393 61.476 207.936 1.00 35.14 118 SER B O 1
ATOM 1658 N N . VAL B 1 106 ? 18.959 59.406 208.608 1.00 33.25 119 VAL B N 1
ATOM 1659 C CA . VAL B 1 106 ? 17.592 58.886 208.632 1.00 35.24 119 VAL B CA 1
ATOM 1660 C C . VAL B 1 106 ? 16.921 59.103 209.994 1.00 39.22 119 VAL B C 1
ATOM 1661 O O . VAL B 1 106 ? 15.698 59.225 210.088 1.00 39.92 119 VAL B O 1
ATOM 1665 N N . GLY B 1 107 ? 17.744 59.176 211.026 1.00 35.05 120 GLY B N 1
ATOM 1666 C CA . GLY B 1 107 ? 17.299 59.344 212.403 1.00 35.97 120 GLY B CA 1
ATOM 1667 C C . GLY B 1 107 ? 18.474 59.245 213.338 1.00 38.48 120 GLY B C 1
ATOM 1668 O O . GLY B 1 107 ? 19.617 59.183 212.883 1.00 37.04 120 GLY B O 1
ATOM 1669 N N . CYS B 1 108 ? 18.215 59.253 214.647 1.00 35.48 121 CYS B N 1
ATOM 1670 C CA . CYS B 1 108 ? 19.300 59.169 215.607 1.00 36.00 121 CYS B CA 1
ATOM 1671 C C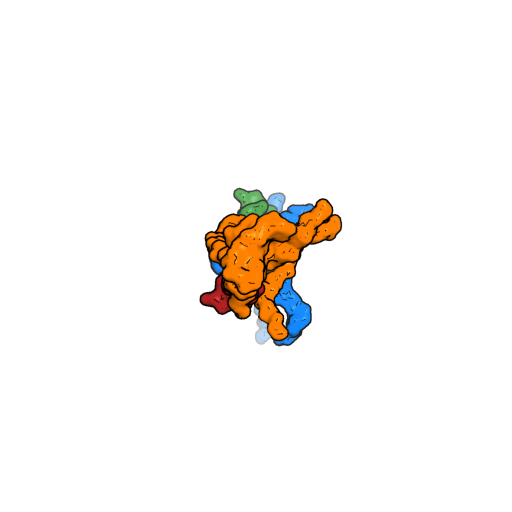 . CYS B 1 108 ? 19.118 58.012 216.548 1.00 36.68 121 CYS B C 1
ATOM 1672 O O . CYS B 1 108 ? 17.995 57.581 216.782 1.00 36.45 121 CYS B O 1
ATOM 1675 N N . THR B 1 109 ? 20.233 57.529 217.093 1.00 32.94 122 THR B N 1
ATOM 1676 C CA . THR B 1 109 ? 20.272 56.476 218.104 1.00 33.64 122 THR B CA 1
ATOM 1677 C C . THR B 1 109 ? 21.092 56.973 219.309 1.00 40.79 122 THR B C 1
ATOM 1678 O O . THR B 1 109 ? 21.784 57.996 219.214 1.00 40.12 122 THR B O 1
ATOM 1682 N N . CYS B 1 110 ? 20.983 56.273 220.448 1.00 38.19 123 CYS B N 1
ATOM 1683 C CA . CYS B 1 110 ? 21.706 56.650 221.639 1.00 40.14 123 CYS B CA 1
ATOM 1684 C C . CYS B 1 110 ? 22.806 55.640 221.892 1.00 46.99 123 CYS B C 1
ATOM 1685 O O . CYS B 1 110 ? 22.516 54.451 222.022 1.00 46.28 123 CYS B O 1
ATOM 1688 N N . VAL B 1 111 ? 24.066 56.104 221.945 1.00 46.05 124 VAL B N 1
ATOM 1689 C CA . VAL B 1 111 ? 25.216 55.215 222.118 1.00 48.06 124 VAL B CA 1
ATOM 1690 C C . VAL B 1 111 ? 25.988 55.471 223.416 1.00 56.20 124 VAL B C 1
ATOM 1691 O O . VAL B 1 111 ? 26.072 56.614 223.896 1.00 53.96 124 VAL B O 1
ATOM 1695 N N . THR B 1 112 ? 26.544 54.376 223.971 1.00 58.83 125 THR B N 1
ATOM 1696 C CA . THR B 1 112 ? 27.375 54.364 225.180 1.00 63.36 125 THR B CA 1
ATOM 1697 C C . THR B 1 112 ? 28.796 54.718 224.713 1.00 73.22 125 THR B C 1
ATOM 1698 O O . THR B 1 112 ? 29.241 54.156 223.706 1.00 73.72 125 THR B O 1
ATOM 1702 N N . PRO B 1 113 ? 29.499 55.680 225.357 1.00 73.95 126 PRO B N 1
ATOM 1703 C CA . PRO B 1 113 ? 30.846 56.042 224.875 1.00 76.69 126 PRO B CA 1
ATOM 1704 C C . PRO B 1 113 ? 31.890 54.953 225.122 1.00 84.82 126 PRO B C 1
ATOM 1705 O O . PRO B 1 113 ? 31.907 54.350 226.203 1.00 86.37 126 PRO B O 1
ATOM 1709 N N . ILE B 1 114 ? 32.749 54.703 224.101 1.00 82.79 127 ILE B N 1
ATOM 1710 C CA . ILE B 1 114 ? 33.826 53.698 224.078 1.00 116.76 127 ILE B CA 1
ATOM 1711 C C . ILE B 1 114 ? 34.657 53.691 225.374 1.00 143.24 127 ILE B C 1
ATOM 1712 O O . ILE B 1 114 ? 35.269 54.694 225.726 1.00 103.41 127 ILE B O 1
ATOM 1717 N N . CYS C 2 1 ? 28.042 65.588 165.727 1.00 29.38 1 CYS C N 1
ATOM 1718 C CA . CYS C 2 1 ? 27.326 65.744 164.466 1.00 26.56 1 CYS C CA 1
ATOM 1719 C C . CYS C 2 1 ? 25.912 66.240 164.691 1.00 27.80 1 CYS C C 1
ATOM 1720 O O . CYS C 2 1 ? 24.938 65.501 164.527 1.00 25.08 1 CYS C O 1
ATOM 1723 N N . TRP C 2 2 ? 25.808 67.511 165.082 1.00 25.23 2 TRP C N 1
ATOM 1724 C CA . TRP C 2 2 ? 24.534 68.150 165.383 1.00 23.65 2 TRP C CA 1
ATOM 1725 C C . TRP C 2 2 ? 23.623 68.212 164.173 1.00 23.74 2 TRP C C 1
ATOM 1726 O O . TRP C 2 2 ? 22.413 68.131 164.328 1.00 22.35 2 TRP C O 1
ATOM 1737 N N . VAL C 2 3 ? 24.203 68.404 162.983 1.00 20.48 3 VAL C N 1
ATOM 1738 C CA . VAL C 2 3 ? 23.422 68.577 161.764 1.00 18.13 3 VAL C CA 1
ATOM 1739 C C . VAL C 2 3 ? 23.909 67.562 160.754 1.00 20.74 3 VAL C C 1
ATOM 1740 O O . VAL C 2 3 ? 25.081 67.581 160.361 1.00 20.06 3 VAL C O 1
ATOM 1744 N N . LEU C 2 4 ? 23.026 66.650 160.377 1.00 17.61 4 LEU C N 1
ATOM 1745 C CA . LEU C 2 4 ? 23.346 65.622 159.369 1.00 15.09 4 LEU C CA 1
ATOM 1746 C C . LEU C 2 4 ? 22.545 65.922 158.116 1.00 17.36 4 LEU C C 1
ATOM 1747 O O . LEU C 2 4 ? 21.314 66.108 158.196 1.00 16.57 4 LEU C O 1
ATOM 1752 N N . GLU C 2 5 ? 23.223 65.999 156.961 1.00 14.76 5 GLU C N 1
ATOM 1753 C CA . GLU C 2 5 ? 22.506 66.342 155.739 1.00 13.57 5 GLU C CA 1
ATOM 1754 C C . G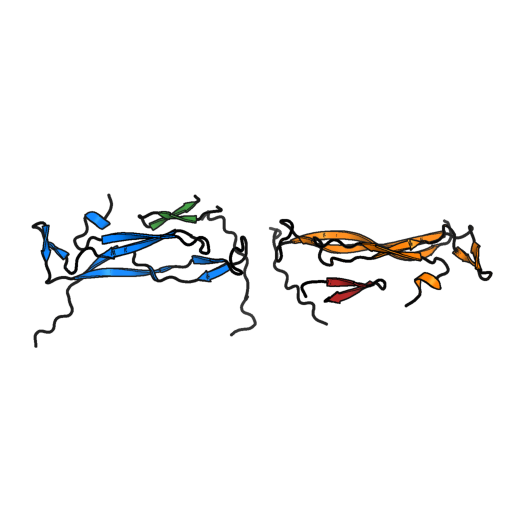LU C 2 5 ? 22.974 65.511 154.573 1.00 16.52 5 GLU C C 1
ATOM 1755 O O . GLU C 2 5 ? 24.169 65.219 154.480 1.00 17.71 5 GLU C O 1
ATOM 1761 N N . TYR C 2 6 ? 22.058 65.246 153.627 1.00 13.97 6 TYR C N 1
ATOM 1762 C CA . TYR C 2 6 ? 22.441 64.706 152.329 1.00 14.34 6 TYR C CA 1
ATOM 1763 C C . TYR C 2 6 ? 22.861 65.881 151.447 1.00 17.88 6 TYR C C 1
ATOM 1764 O O . TYR C 2 6 ? 22.238 66.963 151.475 1.00 16.85 6 TYR C O 1
ATOM 1773 N N . ASP C 2 7 ? 23.877 65.652 150.600 1.00 17.36 7 ASP C N 1
ATOM 1774 C CA . ASP C 2 7 ? 24.180 66.622 149.554 1.00 18.95 7 ASP C CA 1
ATOM 1775 C C . ASP C 2 7 ? 23.337 66.182 148.304 1.00 20.26 7 ASP C C 1
ATOM 1776 O O . ASP C 2 7 ? 22.678 65.129 148.334 1.00 18.32 7 ASP C O 1
ATOM 1781 N N . MET C 2 8 ? 23.379 66.962 147.202 1.00 21.05 8 MET C N 1
ATOM 1782 C CA . MET C 2 8 ? 22.620 66.612 145.990 1.00 21.24 8 MET C CA 1
ATOM 1783 C C . MET C 2 8 ? 23.121 65.347 145.261 1.00 26.89 8 MET C C 1
ATOM 1784 O O . MET C 2 8 ? 22.488 64.910 144.287 1.00 25.80 8 MET C O 1
ATOM 1789 N N . PHE C 2 9 ? 24.247 64.754 145.742 1.00 22.78 9 PHE C N 1
ATOM 1790 C CA . PHE C 2 9 ? 24.843 63.564 145.127 1.00 22.08 9 PHE C CA 1
ATOM 1791 C C . PHE C 2 9 ? 24.545 62.270 145.910 1.00 23.81 9 PHE C C 1
ATOM 1792 O O . PHE C 2 9 ? 25.088 61.221 145.562 1.00 26.01 9 PHE C O 1
ATOM 1800 N N . GLY C 2 10 ? 23.719 62.357 146.948 1.00 19.27 10 GLY C N 1
ATOM 1801 C CA . GLY C 2 10 ? 23.355 61.190 147.748 1.00 18.18 10 GLY C CA 1
ATOM 1802 C C . GLY C 2 10 ? 24.316 60.832 148.877 1.00 20.30 10 GLY C C 1
ATOM 1803 O O . GLY C 2 10 ? 24.153 59.770 149.485 1.00 19.25 10 GLY C O 1
ATOM 1804 N N . ALA C 2 11 ? 25.296 61.723 149.200 1.00 15.65 11 ALA C N 1
ATOM 1805 C CA . ALA C 2 11 ? 26.241 61.481 150.307 1.00 15.94 11 ALA C CA 1
ATOM 1806 C C . ALA C 2 11 ? 25.820 62.242 151.553 1.00 18.51 11 ALA C C 1
ATOM 1807 O O . ALA C 2 11 ? 25.318 63.354 151.444 1.00 18.58 11 ALA C O 1
ATOM 1809 N N . LEU C 2 12 ? 26.069 61.659 152.722 1.00 15.70 12 LEU C N 1
ATOM 1810 C CA . LEU C 2 12 ? 25.753 62.294 153.996 1.00 16.08 12 LEU C CA 1
ATOM 1811 C C . LEU C 2 12 ? 26.946 63.106 154.496 1.00 20.36 12 LEU C C 1
ATOM 1812 O O . LEU C 2 12 ? 28.101 62.704 154.303 1.00 22.71 12 LEU C O 1
ATOM 1817 N N . HIS C 2 13 ? 26.661 64.232 155.174 1.00 17.60 13 HIS C N 1
ATOM 1818 C CA . HIS C 2 13 ? 27.712 65.096 155.723 1.00 18.34 13 HIS C CA 1
ATOM 1819 C C . HIS C 2 13 ? 27.297 65.645 157.061 1.00 20.68 13 HIS C C 1
ATOM 1820 O O . HIS C 2 13 ? 26.136 66.009 157.237 1.00 17.48 13 HIS C O 1
ATOM 1827 N N . CYS C 2 14 ? 28.268 65.790 157.973 1.00 18.52 14 CYS C N 1
ATOM 1828 C CA . CYS C 2 14 ? 28.050 66.477 159.232 1.00 19.59 14 CYS C CA 1
ATOM 1829 C C . CYS C 2 14 ? 28.308 67.982 158.995 1.00 23.54 14 CYS C C 1
ATOM 1830 O O . CYS C 2 14 ? 29.434 68.363 158.722 1.00 24.38 14 CYS C O 1
ATOM 1833 N N . ARG C 2 15 ? 27.275 68.827 159.161 1.00 20.07 15 ARG C N 1
ATOM 1834 C CA . ARG C 2 15 ? 27.336 70.276 158.902 1.00 23.40 15 ARG C CA 1
ATOM 1835 C C . ARG C 2 15 ? 27.448 71.111 160.135 1.00 22.98 15 ARG C C 1
ATOM 1836 O O . A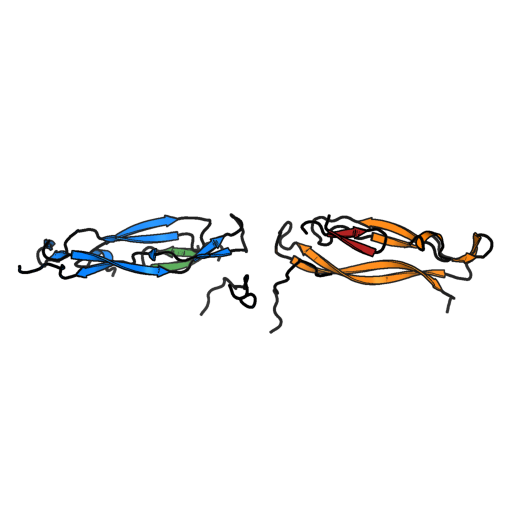RG C 2 15 ? 27.496 72.358 160.017 1.00 24.48 15 ARG C O 1
ATOM 1845 N N . CYS D 2 1 ? 4.735 59.578 186.519 1.00 57.58 1 CYS D N 1
ATOM 1846 C CA . CYS D 2 1 ? 5.279 60.046 187.784 1.00 52.58 1 CYS D CA 1
ATOM 1847 C C . CYS D 2 1 ? 6.339 61.126 187.557 1.00 52.29 1 CYS D C 1
ATOM 1848 O O . CYS D 2 1 ? 7.535 60.899 187.764 1.00 50.03 1 CYS D O 1
ATOM 1851 N N . TRP D 2 2 ? 5.894 62.301 187.104 1.00 47.28 2 TRP D N 1
ATOM 1852 C CA . TRP D 2 2 ? 6.743 63.456 186.865 1.00 45.40 2 TRP D CA 1
ATOM 1853 C C . TRP D 2 2 ? 7.430 63.947 188.128 1.00 45.10 2 TRP D C 1
ATOM 1854 O O . TRP D 2 2 ? 8.555 64.435 188.061 1.00 42.64 2 TRP D O 1
ATOM 1865 N N . VAL D 2 3 ? 6.743 63.855 189.276 1.00 41.47 3 VAL D N 1
ATOM 1866 C CA . VAL D 2 3 ? 7.279 64.366 190.523 1.00 39.44 3 VAL D CA 1
ATOM 1867 C C . VAL D 2 3 ? 7.357 63.231 191.530 1.00 42.52 3 VAL D C 1
ATOM 1868 O O . VAL D 2 3 ? 6.329 62.673 191.919 1.00 43.47 3 VAL D O 1
ATOM 1872 N N . LEU D 2 4 ? 8.582 62.858 191.907 1.00 37.04 4 LEU D N 1
ATOM 1873 C CA . LEU D 2 4 ? 8.813 61.817 192.896 1.00 34.46 4 LEU D CA 1
ATOM 1874 C C . LEU D 2 4 ? 9.381 62.480 194.139 1.00 36.87 4 LEU D C 1
ATOM 1875 O O . LEU D 2 4 ? 10.356 63.227 194.046 1.00 36.64 4 LEU D O 1
ATOM 1880 N N . GLU D 2 5 ? 8.763 62.240 195.300 1.00 34.03 5 GLU D N 1
ATOM 1881 C CA . GLU D 2 5 ? 9.220 62.890 196.517 1.00 33.13 5 GLU D CA 1
ATOM 1882 C C . GLU D 2 5 ? 9.239 61.954 197.685 1.00 38.05 5 GLU D C 1
ATOM 1883 O O . GLU D 2 5 ? 8.356 61.108 197.802 1.00 38.23 5 GLU D O 1
ATOM 1889 N N . TYR D 2 6 ? 10.166 62.197 198.627 1.00 34.32 6 TYR D N 1
ATOM 1890 C CA . TYR D 2 6 ? 10.149 61.544 199.920 1.00 33.42 6 TYR D CA 1
ATOM 1891 C C . TYR D 2 6 ? 9.232 62.363 200.824 1.00 40.38 6 TYR D C 1
ATOM 1892 O O . TYR D 2 6 ? 9.240 63.601 200.763 1.00 40.40 6 TYR D O 1
ATOM 1901 N N . ASP D 2 7 ? 8.506 61.682 201.713 1.00 38.70 7 ASP D N 1
ATOM 1902 C CA . ASP D 2 7 ? 7.772 62.375 202.775 1.00 41.97 7 ASP D CA 1
ATOM 1903 C C . ASP D 2 7 ? 8.744 62.410 204.003 1.00 47.66 7 ASP D C 1
ATOM 1904 O O . ASP D 2 7 ? 9.828 61.818 203.944 1.00 46.57 7 ASP D O 1
ATOM 1909 N N . MET D 2 8 ? 8.370 63.072 205.105 1.00 47.61 8 MET D N 1
ATOM 1910 C CA . MET D 2 8 ? 9.236 63.153 206.290 1.00 49.29 8 MET D CA 1
ATOM 1911 C C . MET D 2 8 ? 9.457 61.807 207.023 1.00 54.62 8 MET D C 1
ATOM 1912 O O . MET D 2 8 ? 10.254 61.750 207.969 1.00 56.74 8 MET D O 1
ATOM 1917 N N . PHE D 2 9 ? 8.764 60.737 206.578 1.00 50.07 9 PHE D N 1
ATOM 1918 C CA . PHE D 2 9 ? 8.854 59.405 207.188 1.00 51.93 9 PHE D CA 1
ATOM 1919 C C . PHE D 2 9 ? 9.714 58.419 206.377 1.00 52.79 9 PHE D C 1
ATOM 1920 O O . PHE D 2 9 ? 9.783 57.237 206.717 1.00 53.71 9 PHE D O 1
ATOM 1928 N N . GLY D 2 10 ? 10.367 58.909 205.326 1.00 46.69 10 GLY D N 1
ATOM 1929 C CA . GLY D 2 10 ? 11.225 58.077 204.492 1.00 43.16 10 GLY D CA 1
ATOM 1930 C C . GLY D 2 10 ? 10.531 57.286 203.400 1.00 45.13 10 GLY D C 1
ATOM 1931 O O . GLY D 2 10 ? 11.169 56.425 202.789 1.00 42.17 10 GLY D O 1
ATOM 1932 N N . ALA D 2 11 ? 9.234 57.578 203.117 1.00 42.59 11 ALA D N 1
ATOM 1933 C CA . ALA D 2 11 ? 8.491 56.896 202.043 1.00 41.19 11 ALA D CA 1
ATOM 1934 C C . ALA D 2 11 ? 8.455 57.747 200.784 1.00 41.64 11 ALA D C 1
ATOM 1935 O O . ALA D 2 11 ? 8.345 58.972 200.873 1.00 41.28 11 ALA D O 1
ATOM 1937 N N . LEU D 2 12 ? 8.505 57.101 199.622 1.00 36.43 12 LEU D N 1
ATOM 1938 C CA . LEU D 2 12 ? 8.438 57.782 198.330 1.00 35.52 12 LEU D CA 1
ATOM 1939 C C . LEU D 2 12 ? 6.996 57.897 197.842 1.00 42.62 12 LEU D C 1
ATOM 1940 O O . LEU D 2 12 ? 6.190 56.988 198.071 1.00 43.13 12 LEU D O 1
ATOM 1945 N N . HIS D 2 13 ? 6.671 59.007 197.163 1.00 41.15 13 HIS D N 1
ATOM 1946 C CA . HIS D 2 13 ? 5.330 59.238 196.623 1.00 43.60 13 HIS D CA 1
ATOM 1947 C C . HIS D 2 13 ? 5.396 59.907 195.268 1.00 47.93 13 HIS D C 1
ATOM 1948 O O . HIS D 2 13 ? 6.222 60.795 195.070 1.00 45.87 13 HIS D O 1
ATOM 1955 N N . CYS D 2 14 ? 4.466 59.555 194.374 1.00 46.99 14 CYS D N 1
ATOM 1956 C CA . CYS D 2 14 ? 4.315 60.234 193.093 1.00 48.17 14 CYS D CA 1
ATOM 1957 C C . CYS D 2 14 ? 3.339 61.395 193.316 1.00 56.13 14 CYS D C 1
ATOM 1958 O O . CYS D 2 14 ? 2.180 61.159 193.666 1.00 58.88 14 CYS D O 1
ATOM 1961 N N . ARG D 2 15 ? 3.822 62.645 193.147 1.00 52.08 15 ARG D N 1
ATOM 1962 C CA . ARG D 2 15 ? 3.053 63.879 193.366 1.00 54.63 15 ARG D CA 1
ATOM 1963 C C . ARG D 2 15 ? 2.495 64.467 192.070 1.00 80.94 15 ARG D C 1
ATOM 1964 O O . ARG D 2 15 ? 1.839 65.529 192.143 1.00 88.44 15 ARG D O 1
#

GO terms:
  GO:0005125 cytokine activity (F, IDA)
  GO:0005576 extracellular region (C, IDA)
  GO:0038173 interleukin-17A-mediated signaling pathway (P, IDA)
  GO:0009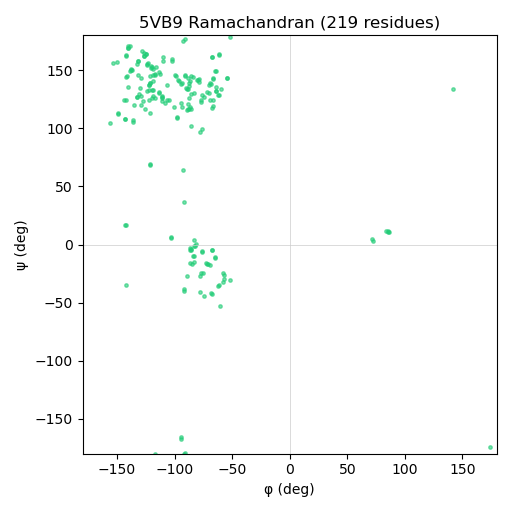611 response to wounding (P, IDA)
  GO:0032731 positive regulation of interleukin-1 beta production (P, IDA)
  GO:0032735 positive regulation of interleukin-12 production (P, IDA)
  GO:0032739 positive regulation of interleukin-16 production (P, IDA)
  GO:0032760 positive regulation of tumor necrosis factor production (P, IDA)
  GO:1900017 positive regulation of cytokine production involved in inflammatory response (P, IDA)
  GO:0045944 positive regulation of transcription by RNA polymerase II (P, IDA)
  GO:2000340 positive regulation of chemokine (C-X-C motif) ligand 1 production (P, IDA)
  GO:0032755 positive regulation of interleukin-6 production (P, IDA)
  GO:0097400 interleukin-17-mediated signaling pathway (P, IDA)
  GO:0005576 extracellular region (C, EXP)
  GO:0005515 protein binding (F, IPI)
  GO:0005125 cytokine activity (F, TAS)
  GO:0005576 extracellular region (C, TAS)
  GO:0006915 apoptotic process (P, TAS)
  GO:0006955 immune response (P, TAS)
  GO:0007267 cell-cell signaling (P, TAS)

B-factor: mean 38.6, std 19.63, range [10.22, 143.24]

Sequence (239 aa):
GDKNFPRTVMVNLNIHNSDYYDRSTSPWNLHRNEDPERYPSVIWEAKCRHLGCINADGNVDYHMNSVPIQQEILVLRREPPHSPNSFRLEKIILVSVVGCTCVTTPIVHHVNFPRTVMVNLNIHNSDYYDRSTSPWNLHRNEDPERYPSVIIWEAKCRHLGCINADGNVDYHMNSVPIQQEILVLRREPPHSPNSFRLEKILVSVGCTCVTPICWVLEYDMFGALHCRCWVLEYDMFGALHCR